Protein AF-A0A6I6MPD7-F1 (afdb_monomer_lite)

Structure (mmCIF, N/CA/C/O backbone):
data_AF-A0A6I6MPD7-F1
#
_entry.id   AF-A0A6I6MPD7-F1
#
loop_
_atom_site.group_PDB
_atom_site.id
_atom_site.type_symbol
_atom_site.label_atom_id
_atom_site.label_alt_id
_atom_site.label_comp_id
_atom_site.label_asym_id
_atom_site.label_entity_id
_atom_site.label_seq_id
_atom_site.pdbx_PDB_ins_code
_atom_site.Cartn_x
_atom_site.Cartn_y
_atom_site.Cartn_z
_atom_site.occupancy
_atom_site.B_iso_or_equiv
_atom_site.auth_seq_id
_atom_site.auth_comp_id
_atom_site.auth_asym_id
_atom_site.auth_atom_id
_atom_site.pdbx_PDB_model_num
ATOM 1 N N . MET A 1 1 ? 22.210 -14.139 -44.227 1.00 74.75 1 MET A N 1
ATOM 2 C CA . MET A 1 1 ? 21.019 -13.441 -43.687 1.00 74.75 1 MET A CA 1
ATOM 3 C C . MET A 1 1 ? 20.157 -14.470 -42.969 1.00 74.75 1 MET A C 1
ATOM 5 O O . MET A 1 1 ? 19.883 -15.491 -43.577 1.00 74.75 1 MET A O 1
ATOM 9 N N . LEU A 1 2 ? 19.759 -14.261 -41.705 1.00 83.06 2 LEU A N 1
ATOM 10 C CA . LEU A 1 2 ? 18.819 -15.184 -41.046 1.00 83.06 2 LEU A CA 1
ATOM 11 C C . LEU A 1 2 ? 17.494 -15.230 -41.823 1.00 83.06 2 LEU A C 1
ATOM 13 O O . LEU A 1 2 ? 16.974 -14.161 -42.168 1.00 83.06 2 LEU A O 1
ATOM 17 N N . ASN A 1 3 ? 16.947 -16.431 -42.029 1.00 95.25 3 ASN A N 1
ATOM 18 C CA . ASN A 1 3 ? 15.635 -16.646 -42.642 1.00 95.25 3 ASN A CA 1
ATOM 19 C C . ASN A 1 3 ? 14.535 -15.971 -41.808 1.00 95.25 3 ASN A C 1
ATOM 21 O O . ASN A 1 3 ? 14.580 -15.995 -40.577 1.00 95.25 3 ASN A O 1
ATOM 25 N N . ALA A 1 4 ? 13.537 -15.391 -42.480 1.00 93.31 4 ALA A N 1
ATOM 26 C CA . ALA A 1 4 ? 12.389 -14.736 -41.848 1.00 93.31 4 ALA A CA 1
ATOM 27 C C . ALA A 1 4 ? 11.731 -15.549 -40.705 1.00 93.31 4 ALA A C 1
ATOM 29 O O . ALA A 1 4 ? 11.578 -14.980 -39.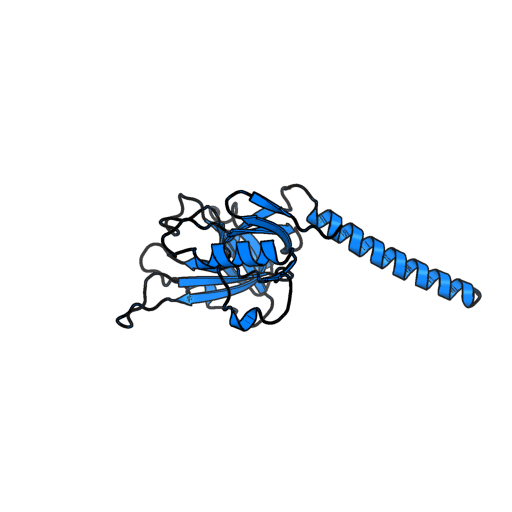623 1.00 93.31 4 ALA A O 1
ATOM 30 N N . PRO A 1 5 ? 11.425 -16.859 -40.853 1.00 95.81 5 PRO A N 1
ATOM 31 C CA . PRO A 1 5 ? 10.823 -17.642 -39.768 1.00 95.81 5 PRO A CA 1
ATOM 32 C C . PRO A 1 5 ? 11.708 -17.717 -38.519 1.00 95.81 5 PRO A C 1
ATOM 34 O O . PRO A 1 5 ? 11.208 -17.620 -37.401 1.00 95.81 5 PRO A O 1
ATOM 37 N N . LEU A 1 6 ? 13.030 -17.814 -38.690 1.00 97.00 6 LEU A N 1
ATOM 38 C CA . LEU A 1 6 ? 13.960 -17.875 -37.564 1.00 97.00 6 LEU A CA 1
ATOM 39 C C . LEU A 1 6 ? 13.975 -16.557 -36.777 1.00 97.00 6 LEU A C 1
ATOM 41 O O . LEU A 1 6 ? 14.023 -16.575 -35.552 1.00 97.00 6 LEU A O 1
ATOM 45 N N . ARG A 1 7 ? 13.878 -15.408 -37.458 1.00 95.94 7 ARG A N 1
ATOM 46 C CA . ARG A 1 7 ? 13.802 -14.098 -36.787 1.00 95.94 7 ARG A CA 1
ATOM 47 C C . ARG A 1 7 ? 12.525 -13.954 -35.965 1.00 95.94 7 ARG A C 1
ATOM 49 O O . ARG A 1 7 ? 12.591 -13.477 -34.838 1.00 95.94 7 ARG A O 1
ATOM 56 N N . ILE A 1 8 ? 11.390 -14.390 -36.514 1.00 96.81 8 ILE A N 1
ATOM 57 C CA . ILE A 1 8 ? 10.096 -14.352 -35.818 1.00 96.81 8 ILE A CA 1
ATOM 58 C C . ILE A 1 8 ? 10.161 -15.206 -34.550 1.00 96.81 8 ILE A C 1
ATOM 60 O O . ILE A 1 8 ? 9.789 -14.732 -33.480 1.00 96.81 8 ILE A O 1
ATOM 64 N N . MET A 1 9 ? 10.708 -16.422 -34.647 1.00 97.81 9 MET A N 1
ATOM 65 C CA . MET A 1 9 ? 10.879 -17.306 -33.491 1.00 97.81 9 MET A CA 1
ATOM 66 C C . MET A 1 9 ? 11.767 -16.689 -32.407 1.00 97.81 9 MET A C 1
ATOM 68 O O . MET A 1 9 ? 11.434 -16.780 -31.229 1.00 97.81 9 MET A O 1
ATOM 72 N N . ILE A 1 10 ? 12.860 -16.020 -32.788 1.00 97.62 10 ILE A N 1
ATOM 73 C CA . ILE A 1 10 ? 13.741 -15.338 -31.831 1.00 97.62 10 ILE A CA 1
ATOM 74 C C . ILE A 1 10 ? 12.993 -14.216 -31.103 1.00 97.62 10 ILE A C 1
ATOM 76 O O . ILE A 1 10 ? 13.049 -14.145 -29.878 1.00 97.62 10 ILE A O 1
ATOM 80 N N . VAL A 1 11 ? 12.269 -13.358 -31.828 1.00 97.88 11 VAL A N 1
ATOM 81 C CA . VAL A 1 11 ? 11.513 -12.253 -31.213 1.00 97.88 11 VAL A CA 1
ATOM 82 C C . VAL A 1 11 ? 10.419 -12.790 -30.291 1.00 97.88 11 VAL A C 1
ATOM 84 O O . VAL A 1 11 ? 10.309 -12.337 -29.155 1.00 97.88 11 VAL A O 1
ATOM 87 N N . ALA A 1 12 ? 9.660 -13.795 -30.733 1.00 97.94 12 ALA A N 1
ATOM 88 C CA . ALA A 1 12 ? 8.619 -14.419 -29.921 1.00 97.94 12 ALA A CA 1
ATOM 89 C C . ALA A 1 12 ? 9.187 -15.036 -28.631 1.00 97.94 12 ALA A C 1
ATOM 91 O O . ALA A 1 12 ? 8.640 -14.811 -27.551 1.00 97.94 12 ALA A O 1
ATOM 92 N N . ALA A 1 13 ? 10.311 -15.754 -28.726 1.00 98.12 13 ALA A N 1
ATOM 93 C CA . ALA A 1 13 ? 10.987 -16.328 -27.567 1.00 98.12 13 ALA A CA 1
ATOM 94 C C . ALA A 1 13 ? 11.474 -15.244 -26.594 1.00 98.12 13 ALA A C 1
ATOM 96 O O . ALA A 1 13 ? 11.275 -15.373 -25.388 1.00 98.12 13 ALA A O 1
ATOM 97 N N . LEU A 1 14 ? 12.053 -14.148 -27.097 1.00 98.25 14 LEU A N 1
ATOM 98 C CA . LEU A 1 14 ? 12.485 -13.024 -26.263 1.00 98.25 14 LEU A CA 1
ATOM 99 C C . LEU A 1 14 ? 11.307 -12.340 -25.559 1.00 98.25 14 LEU A C 1
ATOM 101 O O . LEU A 1 14 ? 11.402 -12.051 -24.367 1.00 98.25 14 LEU A O 1
ATOM 105 N N . CYS A 1 15 ? 10.187 -12.122 -26.253 1.00 98.06 15 CYS A N 1
ATOM 106 C CA . CYS A 1 15 ? 8.974 -11.576 -25.644 1.00 98.06 15 CYS A CA 1
ATOM 107 C C . CYS A 1 15 ? 8.429 -12.500 -24.547 1.00 98.06 15 CYS A C 1
ATOM 109 O O . CYS A 1 15 ? 8.122 -12.032 -23.453 1.00 98.06 15 CYS A O 1
ATOM 111 N N . MET A 1 16 ? 8.358 -13.808 -24.810 1.00 98.38 16 MET A N 1
ATOM 112 C CA . MET A 1 16 ? 7.891 -14.798 -23.837 1.00 98.38 16 MET A CA 1
ATOM 113 C C . MET A 1 16 ? 8.795 -14.842 -22.599 1.00 98.38 16 MET A C 1
ATOM 115 O O . MET A 1 16 ? 8.301 -14.743 -21.478 1.00 98.38 16 MET A O 1
ATOM 119 N N . LEU A 1 17 ? 10.116 -14.922 -22.788 1.00 98.19 17 LEU A N 1
ATOM 120 C CA . LEU A 1 17 ? 11.084 -14.904 -21.689 1.00 98.19 17 LEU A CA 1
ATOM 121 C C . LEU A 1 17 ? 11.022 -13.596 -20.895 1.00 98.19 17 LEU A C 1
ATOM 123 O O . LEU A 1 17 ? 11.092 -13.627 -19.669 1.00 98.19 17 LEU A O 1
ATOM 127 N N . GLY A 1 18 ? 10.841 -12.458 -21.570 1.00 97.81 18 GLY A N 1
ATOM 128 C CA . GLY A 1 18 ? 10.659 -11.161 -20.923 1.00 97.81 18 GLY A CA 1
ATOM 129 C C . GLY A 1 18 ? 9.428 -11.129 -20.016 1.00 97.81 18 GLY A C 1
ATOM 130 O O . GLY A 1 18 ? 9.520 -10.692 -18.871 1.00 97.81 18 GLY A O 1
ATOM 131 N N . LEU A 1 19 ? 8.292 -11.650 -20.487 1.00 97.56 19 LEU A N 1
ATOM 132 C CA . LEU A 1 19 ? 7.065 -11.735 -19.690 1.00 97.56 19 LEU A CA 1
ATOM 133 C C . LEU A 1 19 ? 7.218 -12.685 -18.497 1.00 97.56 19 LEU A C 1
ATOM 135 O O . LEU A 1 19 ? 6.862 -12.312 -17.380 1.00 97.56 19 LEU A O 1
ATOM 139 N N . ILE A 1 20 ? 7.804 -13.870 -18.701 1.00 96.44 20 ILE A N 1
ATOM 140 C CA . ILE A 1 20 ? 8.085 -14.824 -17.616 1.00 96.44 20 ILE A CA 1
ATOM 141 C C . ILE A 1 20 ? 8.982 -14.171 -16.562 1.00 96.44 20 ILE A C 1
ATOM 143 O O . ILE A 1 20 ? 8.679 -14.236 -15.373 1.00 96.44 20 ILE A O 1
ATOM 147 N N . ALA A 1 21 ? 10.050 -13.489 -16.982 1.00 95.62 21 ALA A N 1
ATOM 148 C CA . ALA A 1 21 ? 10.956 -12.804 -16.069 1.00 95.62 21 ALA A CA 1
ATOM 149 C C . ALA A 1 21 ? 10.240 -11.719 -15.249 1.00 95.62 21 ALA A C 1
ATOM 151 O O . ALA A 1 21 ? 10.505 -11.592 -14.055 1.00 95.62 21 ALA A O 1
ATOM 152 N N . ILE A 1 22 ? 9.315 -10.965 -15.854 1.00 93.56 22 ILE A N 1
ATOM 153 C CA . ILE A 1 22 ? 8.506 -9.963 -15.145 1.00 93.56 22 ILE A CA 1
ATOM 154 C C . ILE A 1 22 ? 7.602 -10.629 -14.102 1.00 93.56 22 ILE A C 1
ATOM 156 O O . ILE A 1 22 ? 7.587 -10.188 -12.954 1.00 93.56 22 ILE A O 1
ATOM 160 N N . VAL A 1 23 ? 6.889 -11.698 -14.472 1.00 91.75 23 VAL A N 1
ATOM 161 C CA . VAL A 1 23 ? 5.968 -12.406 -13.566 1.00 91.75 23 VAL A CA 1
ATOM 162 C C . VAL A 1 23 ? 6.721 -13.051 -12.406 1.00 91.75 23 VAL A C 1
ATOM 164 O O . VAL A 1 23 ? 6.345 -12.858 -11.253 1.00 91.75 23 VAL A O 1
ATOM 167 N N . VAL A 1 24 ? 7.815 -13.762 -12.689 1.00 91.81 24 VAL A N 1
ATOM 168 C CA . VAL A 1 24 ? 8.644 -14.406 -11.660 1.00 91.81 24 VAL A CA 1
ATOM 169 C C . VAL A 1 24 ? 9.254 -13.362 -10.732 1.00 91.81 24 VAL A C 1
ATOM 171 O O . VAL A 1 24 ? 9.227 -13.537 -9.516 1.00 91.81 24 VAL A O 1
ATOM 174 N N . ARG A 1 25 ? 9.765 -12.252 -11.279 1.00 88.44 25 ARG A N 1
ATOM 175 C CA . ARG A 1 25 ? 10.314 -11.161 -10.470 1.00 88.44 25 ARG A CA 1
ATOM 176 C C . ARG A 1 25 ? 9.253 -10.559 -9.554 1.00 88.44 25 ARG A C 1
ATOM 178 O O . ARG A 1 25 ? 9.526 -10.374 -8.377 1.00 88.44 25 ARG A O 1
ATOM 185 N N . GLU A 1 26 ? 8.063 -10.264 -10.068 1.00 84.50 26 GLU A N 1
ATOM 186 C CA . GLU A 1 26 ? 6.987 -9.675 -9.265 1.00 84.50 26 GLU A CA 1
ATOM 187 C C . GLU A 1 26 ? 6.463 -10.654 -8.205 1.00 84.50 26 GLU A C 1
ATOM 189 O O . GLU A 1 26 ? 6.271 -10.258 -7.057 1.00 84.50 26 GLU A O 1
ATOM 194 N N . GLY A 1 27 ? 6.308 -11.937 -8.547 1.00 84.12 27 GLY A N 1
ATOM 195 C CA . GLY A 1 27 ? 5.962 -12.984 -7.584 1.00 84.12 27 GLY A CA 1
ATOM 196 C C . GLY A 1 27 ? 7.001 -13.107 -6.470 1.00 84.12 27 GLY A C 1
ATOM 197 O O . GLY A 1 27 ? 6.642 -13.151 -5.296 1.00 84.12 27 GLY A O 1
ATOM 198 N N . TYR A 1 28 ? 8.287 -13.062 -6.821 1.00 84.25 28 TYR A N 1
ATOM 199 C CA . TYR A 1 28 ? 9.383 -13.136 -5.859 1.00 84.25 28 TYR A CA 1
ATOM 200 C C . TYR A 1 28 ? 9.462 -11.910 -4.938 1.00 84.25 28 TYR A C 1
ATOM 202 O O . TYR A 1 28 ? 9.674 -12.062 -3.738 1.00 84.25 28 TYR A O 1
ATOM 210 N N . GLU A 1 29 ? 9.256 -10.693 -5.458 1.00 81.88 29 GLU A N 1
ATOM 211 C CA . GLU A 1 29 ? 9.209 -9.487 -4.615 1.00 81.88 29 GLU A CA 1
ATOM 212 C C . GLU A 1 29 ? 8.019 -9.517 -3.640 1.00 81.88 29 GLU A C 1
ATOM 214 O O . GLU A 1 29 ? 8.136 -9.019 -2.523 1.00 81.88 29 GLU A O 1
ATOM 219 N N . ARG A 1 30 ? 6.895 -10.147 -4.013 1.00 78.50 30 ARG A N 1
ATOM 220 C CA . ARG A 1 30 ? 5.747 -10.352 -3.113 1.00 78.50 30 ARG A CA 1
ATOM 221 C C . ARG A 1 30 ? 5.987 -11.439 -2.076 1.00 78.50 30 ARG A C 1
ATOM 223 O O . ARG A 1 30 ? 5.592 -11.266 -0.934 1.00 78.50 30 ARG A O 1
ATOM 230 N N . SER A 1 31 ? 6.607 -12.557 -2.438 1.00 78.81 31 SER A N 1
ATOM 231 C CA . SER A 1 31 ? 6.808 -13.679 -1.512 1.00 78.81 31 SER A CA 1
ATOM 232 C C . SER A 1 31 ? 8.014 -13.495 -0.590 1.00 78.81 31 SER A C 1
ATOM 234 O O . SER A 1 31 ? 8.252 -14.325 0.286 1.00 78.81 31 SER A O 1
ATOM 236 N N . ARG A 1 32 ? 8.823 -12.449 -0.800 1.00 73.62 32 ARG A N 1
ATOM 237 C CA . ARG A 1 32 ? 10.036 -12.228 -0.017 1.00 73.62 32 ARG A CA 1
ATOM 238 C C . ARG A 1 32 ? 9.713 -12.059 1.477 1.00 73.62 32 ARG A C 1
ATOM 240 O O . ARG A 1 32 ? 8.819 -11.274 1.823 1.00 73.62 32 ARG A O 1
ATOM 247 N N . PRO A 1 33 ? 10.460 -12.751 2.359 1.00 70.69 33 PRO A N 1
ATOM 248 C CA . PRO A 1 33 ? 10.441 -12.477 3.789 1.00 70.69 33 PRO A CA 1
ATOM 249 C C . PRO A 1 33 ? 10.857 -11.033 4.072 1.00 70.69 33 PRO A C 1
ATOM 251 O O . PRO A 1 33 ? 11.514 -10.387 3.250 1.00 70.69 33 PRO A O 1
ATOM 254 N N . GLN A 1 34 ? 10.502 -10.531 5.251 1.00 66.50 34 GLN A N 1
ATOM 255 C CA . GLN A 1 34 ? 10.937 -9.214 5.700 1.00 66.50 34 GLN A CA 1
ATOM 256 C C . GLN A 1 34 ? 12.476 -9.155 5.707 1.00 66.50 34 GLN A C 1
ATOM 258 O O . GLN A 1 34 ? 13.141 -9.987 6.322 1.00 66.50 34 GLN A O 1
ATOM 263 N N . THR A 1 35 ? 13.050 -8.189 4.990 1.00 65.38 35 THR A N 1
ATOM 264 C CA . THR A 1 35 ? 14.498 -7.939 4.962 1.00 65.38 35 THR A CA 1
ATOM 265 C C . THR A 1 35 ? 14.766 -6.491 5.344 1.00 65.38 35 THR A C 1
ATOM 267 O O . THR A 1 35 ? 13.850 -5.673 5.407 1.00 65.38 35 THR A O 1
ATOM 270 N N . GLU A 1 36 ? 16.030 -6.116 5.534 1.00 58.34 36 GLU A N 1
ATOM 271 C CA . GLU A 1 36 ? 16.394 -4.710 5.770 1.00 58.34 36 GLU A CA 1
ATOM 272 C C . GLU A 1 36 ? 15.877 -3.767 4.669 1.00 58.34 36 GLU A C 1
ATOM 274 O O . GLU A 1 36 ? 15.607 -2.593 4.926 1.00 58.34 36 GLU A O 1
ATOM 279 N N . THR A 1 37 ? 15.697 -4.292 3.451 1.00 61.88 37 THR A N 1
ATOM 280 C CA . THR A 1 37 ? 15.303 -3.526 2.261 1.00 61.88 37 THR A CA 1
ATOM 281 C C . THR A 1 37 ? 13.834 -3.664 1.859 1.00 61.88 37 THR A C 1
ATOM 283 O O . THR A 1 37 ? 13.385 -2.906 0.999 1.00 61.88 37 THR A O 1
ATOM 286 N N . SER A 1 38 ? 13.095 -4.603 2.457 1.00 71.69 38 SER A N 1
ATOM 287 C CA . SER A 1 38 ? 11.670 -4.824 2.199 1.00 71.69 38 SER A CA 1
ATOM 288 C C . SER A 1 38 ? 10.924 -5.023 3.511 1.00 71.69 38 SER A C 1
ATOM 290 O O . SER A 1 38 ? 11.235 -5.945 4.267 1.00 71.69 38 SER A O 1
ATOM 292 N N . ARG A 1 39 ? 9.931 -4.173 3.786 1.00 83.12 39 ARG A N 1
ATOM 293 C CA . ARG A 1 39 ? 9.171 -4.240 5.041 1.00 83.12 39 ARG A CA 1
ATOM 294 C C . ARG A 1 39 ? 7.705 -4.522 4.776 1.00 83.12 39 ARG A C 1
ATOM 296 O O . ARG A 1 39 ? 7.067 -3.797 4.016 1.00 83.12 39 ARG A O 1
ATOM 303 N N . ASP A 1 40 ? 7.207 -5.561 5.431 1.00 87.19 40 ASP A N 1
ATOM 304 C CA . ASP A 1 40 ? 5.777 -5.791 5.574 1.00 87.19 40 ASP A CA 1
ATOM 305 C C . ASP A 1 40 ? 5.252 -4.848 6.649 1.00 87.19 40 ASP A C 1
ATOM 307 O O . ASP A 1 40 ? 5.844 -4.733 7.727 1.00 87.19 40 ASP A O 1
ATOM 311 N N . ILE A 1 41 ? 4.187 -4.136 6.309 1.00 89.81 41 ILE A N 1
ATOM 312 C CA . ILE A 1 41 ? 3.515 -3.186 7.177 1.00 89.81 41 ILE A CA 1
ATOM 313 C C . ILE A 1 41 ? 2.023 -3.464 7.184 1.00 89.81 41 ILE A C 1
ATOM 315 O O . ILE A 1 41 ? 1.449 -3.856 6.168 1.00 89.81 41 ILE A O 1
ATOM 319 N N . GLU A 1 42 ? 1.398 -3.218 8.326 1.00 89.94 42 GLU A N 1
ATOM 320 C CA . GLU A 1 42 ? -0.052 -3.205 8.444 1.00 89.94 42 GLU A CA 1
ATOM 321 C C . GLU A 1 42 ? -0.547 -1.763 8.375 1.00 89.94 42 GLU A C 1
ATOM 323 O O . GLU A 1 42 ? 0.008 -0.851 9.003 1.00 89.94 42 GLU A O 1
ATOM 328 N N . MET A 1 43 ? -1.573 -1.561 7.555 1.00 90.31 43 MET A N 1
ATOM 329 C CA . MET A 1 43 ? -2.242 -0.281 7.395 1.00 90.31 43 MET A CA 1
ATOM 330 C C . MET A 1 43 ? -3.733 -0.452 7.628 1.00 90.31 43 MET A C 1
ATOM 332 O O . MET A 1 43 ? -4.366 -1.332 7.041 1.00 90.31 43 MET A O 1
ATOM 336 N N . LEU A 1 44 ? -4.284 0.406 8.481 1.00 88.88 44 LEU A N 1
ATOM 337 C CA . LEU A 1 44 ? -5.699 0.418 8.811 1.00 88.88 44 LEU A CA 1
ATOM 338 C C . LEU A 1 44 ? -6.571 0.584 7.559 1.00 88.88 44 LEU A C 1
ATOM 340 O O . LEU A 1 44 ? -6.367 1.506 6.765 1.00 88.88 44 LEU A O 1
ATOM 344 N N . MET A 1 45 ? -7.564 -0.293 7.416 1.00 89.88 45 MET A N 1
ATOM 345 C CA . MET A 1 45 ? -8.615 -0.151 6.416 1.00 89.88 45 MET A CA 1
ATOM 346 C C . MET A 1 45 ? -9.860 0.489 7.023 1.00 89.88 45 MET A C 1
ATOM 348 O O . MET A 1 45 ? -10.173 0.288 8.195 1.00 89.88 45 MET A O 1
ATOM 352 N N . GLN A 1 46 ? -10.572 1.263 6.211 1.00 86.50 46 GLN A N 1
ATOM 353 C CA . GLN A 1 46 ? -11.886 1.803 6.547 1.00 86.50 46 GLN A CA 1
ATOM 354 C C . GLN A 1 46 ? -12.918 1.367 5.515 1.00 86.50 46 GLN A C 1
ATOM 356 O O . GLN A 1 46 ? -12.589 1.107 4.353 1.00 86.50 46 GLN A O 1
ATOM 361 N N . ALA A 1 47 ? -14.180 1.323 5.942 1.00 83.31 47 ALA A N 1
ATOM 362 C CA . ALA A 1 47 ? -15.289 1.052 5.044 1.00 83.31 47 ALA A CA 1
ATOM 363 C C . ALA A 1 47 ? -15.331 2.077 3.897 1.00 83.31 47 ALA A C 1
ATOM 365 O O . ALA A 1 47 ? -14.979 3.249 4.049 1.00 83.31 47 ALA A O 1
ATOM 366 N N . VAL A 1 48 ? -15.773 1.616 2.731 1.00 81.69 48 VAL A N 1
ATOM 367 C CA . VAL A 1 48 ? -16.014 2.458 1.554 1.00 81.69 48 VAL A CA 1
ATOM 368 C C . VAL A 1 48 ? -17.518 2.595 1.363 1.00 81.69 48 VAL A C 1
ATOM 370 O O . VAL A 1 48 ? -18.265 1.672 1.691 1.00 81.69 48 VAL A O 1
ATOM 373 N N . ASP A 1 49 ? -17.965 3.740 0.837 1.00 74.38 49 ASP A N 1
ATOM 374 C CA . ASP A 1 49 ? -19.377 3.957 0.510 1.00 74.38 49 ASP A CA 1
ATOM 375 C C . ASP A 1 49 ? -19.900 2.795 -0.365 1.00 74.38 49 ASP A C 1
ATOM 377 O O . ASP A 1 49 ? -19.342 2.538 -1.440 1.00 74.38 49 ASP A O 1
ATOM 381 N N . PRO A 1 50 ? -20.971 2.090 0.055 1.00 60.09 50 PRO A N 1
ATOM 382 C CA . PRO A 1 50 ? -21.537 0.968 -0.687 1.00 60.09 50 PRO A CA 1
ATOM 383 C C . PRO A 1 50 ? -21.968 1.307 -2.115 1.00 60.09 50 PRO A C 1
ATOM 385 O O . PRO A 1 50 ? -22.017 0.416 -2.962 1.00 60.09 50 PRO A O 1
ATOM 388 N N . ARG A 1 51 ? -22.233 2.578 -2.438 1.00 66.38 51 ARG A N 1
ATOM 389 C CA . ARG A 1 51 ? -22.535 3.005 -3.815 1.00 66.38 51 ARG A CA 1
ATOM 390 C C . ARG A 1 51 ? -21.354 2.790 -4.767 1.00 66.38 51 ARG A C 1
ATOM 392 O O . ARG A 1 51 ? -21.565 2.650 -5.969 1.00 66.38 51 ARG A O 1
ATOM 399 N N . ALA A 1 52 ? -20.132 2.705 -4.238 1.00 62.66 52 ALA A N 1
ATOM 400 C CA . ALA A 1 52 ? -18.926 2.375 -4.993 1.00 62.66 52 ALA A CA 1
ATOM 401 C C . ALA A 1 52 ? -18.702 0.856 -5.176 1.00 62.66 52 ALA A C 1
ATOM 403 O O . ALA A 1 52 ? -17.797 0.465 -5.913 1.00 62.66 52 ALA A O 1
ATOM 404 N N . LEU A 1 53 ? -19.511 -0.006 -4.540 1.00 59.53 53 LEU A N 1
ATOM 405 C CA . LEU A 1 53 ? -19.392 -1.477 -4.584 1.00 59.53 53 LEU A CA 1
ATOM 406 C C . LEU A 1 53 ? -20.185 -2.132 -5.727 1.00 59.53 53 LEU A C 1
ATOM 408 O O . LEU A 1 53 ? -20.292 -3.357 -5.799 1.00 59.53 53 LEU A O 1
ATOM 412 N N . LEU A 1 54 ? -20.768 -1.343 -6.629 1.00 51.50 54 LEU A N 1
ATOM 413 C CA . LEU A 1 54 ? -21.592 -1.877 -7.706 1.00 51.50 54 LEU A CA 1
ATOM 414 C C . LEU A 1 54 ? -20.709 -2.585 -8.749 1.00 51.50 54 LEU A C 1
ATOM 416 O O . LEU A 1 54 ? -20.132 -1.942 -9.621 1.00 51.50 54 LEU A O 1
ATOM 420 N N . SER A 1 55 ? -20.682 -3.922 -8.653 1.00 57.50 55 SER A N 1
ATOM 421 C CA . SER A 1 55 ? -20.123 -4.946 -9.560 1.00 57.50 55 SER A CA 1
ATOM 422 C C . SER A 1 55 ? -18.728 -5.517 -9.220 1.00 57.50 55 SER A C 1
ATOM 424 O O . SER A 1 55 ? -17.705 -5.091 -9.745 1.00 57.50 55 SER A O 1
ATOM 426 N N . GLY A 1 56 ? -18.689 -6.584 -8.405 1.00 60.75 56 GLY A N 1
ATOM 427 C CA . GLY A 1 56 ? -17.563 -7.534 -8.371 1.00 60.75 56 GLY A CA 1
ATOM 428 C C . GLY A 1 56 ? -17.330 -8.267 -7.043 1.00 60.75 56 GLY A C 1
ATOM 429 O O . GLY A 1 56 ? -17.832 -7.875 -5.998 1.00 60.75 56 GLY A O 1
ATOM 430 N N . HIS A 1 57 ? -16.530 -9.338 -7.095 1.00 75.75 57 HIS A N 1
ATOM 431 C CA . HIS A 1 57 ? -16.076 -10.127 -5.938 1.00 75.75 57 HIS A CA 1
ATOM 432 C C . HIS A 1 57 ? -14.740 -9.588 -5.396 1.00 75.75 57 HIS A C 1
ATOM 434 O O . HIS A 1 57 ? -13.691 -10.223 -5.526 1.00 75.75 57 HIS A O 1
ATOM 440 N N . TYR A 1 58 ? -14.745 -8.364 -4.871 1.00 79.19 58 TYR A N 1
ATOM 441 C CA . TYR A 1 58 ? -13.544 -7.751 -4.306 1.00 79.19 58 TYR A CA 1
ATOM 442 C C . TYR A 1 58 ? -13.867 -6.817 -3.142 1.00 79.19 58 TYR A C 1
ATOM 444 O O . TYR A 1 58 ? -14.955 -6.256 -3.052 1.00 79.19 58 TYR A O 1
ATOM 452 N N . VAL A 1 59 ? -12.875 -6.615 -2.281 1.00 83.81 59 VAL A N 1
ATOM 453 C CA . VAL A 1 59 ? -12.853 -5.580 -1.248 1.00 83.81 59 VAL A CA 1
ATOM 454 C C . VAL A 1 59 ? -12.048 -4.396 -1.783 1.00 83.81 59 VAL A C 1
ATOM 456 O O . VAL A 1 59 ? -10.951 -4.577 -2.322 1.00 83.81 59 VAL A O 1
ATOM 459 N N . ILE A 1 60 ? -12.591 -3.182 -1.672 1.00 86.81 60 ILE A N 1
ATOM 460 C CA . ILE A 1 60 ? -11.849 -1.955 -1.993 1.00 86.81 60 ILE A CA 1
ATOM 461 C C . ILE A 1 60 ? -10.894 -1.662 -0.841 1.00 86.81 60 ILE A C 1
ATOM 463 O O . ILE A 1 60 ? -11.303 -1.619 0.317 1.00 86.81 60 ILE A O 1
ATOM 467 N N . ILE A 1 61 ? -9.622 -1.436 -1.164 1.00 89.38 61 ILE A N 1
ATOM 468 C CA . ILE A 1 61 ? -8.628 -1.048 -0.170 1.00 89.38 61 ILE A CA 1
ATOM 469 C C . ILE A 1 61 ? -8.683 0.464 0.014 1.00 89.38 61 ILE A C 1
ATOM 471 O O . ILE A 1 61 ? -8.206 1.217 -0.833 1.00 89.38 61 ILE A O 1
ATOM 475 N N . ASN A 1 62 ? -9.272 0.902 1.124 1.00 90.56 62 ASN A N 1
ATOM 476 C CA . ASN A 1 62 ? -9.270 2.297 1.543 1.00 90.56 62 ASN A CA 1
ATOM 477 C C . ASN A 1 62 ? -8.435 2.438 2.813 1.00 90.56 62 ASN A C 1
ATOM 479 O O . ASN A 1 62 ? -8.888 2.081 3.900 1.00 90.56 62 ASN A O 1
ATOM 483 N N . LEU A 1 63 ? -7.201 2.915 2.652 1.00 91.94 63 LEU A N 1
ATOM 484 C CA . LEU A 1 63 ? -6.267 3.089 3.759 1.00 91.94 63 LEU A CA 1
ATOM 485 C C . LEU A 1 63 ? -6.514 4.455 4.384 1.00 91.94 63 LEU A C 1
ATOM 487 O O . LEU A 1 63 ? -6.216 5.485 3.776 1.00 91.94 63 LEU A O 1
ATOM 491 N N . GLN A 1 64 ? -7.079 4.465 5.582 1.00 88.94 64 GLN A N 1
ATOM 492 C CA . GLN A 1 64 ? -7.405 5.691 6.295 1.00 88.94 64 GLN A CA 1
ATOM 493 C C . GLN A 1 64 ? -7.004 5.563 7.755 1.00 88.94 64 GLN A C 1
ATOM 495 O O . GLN A 1 64 ? -7.319 4.574 8.414 1.00 88.94 64 GLN A O 1
ATOM 500 N N . THR A 1 65 ? -6.353 6.603 8.262 1.00 85.81 65 THR A N 1
ATOM 501 C CA . THR A 1 65 ? -5.913 6.675 9.654 1.00 85.81 65 THR A CA 1
ATOM 502 C C . THR A 1 65 ? -6.344 7.998 10.263 1.00 85.81 65 THR A C 1
ATOM 504 O O . THR A 1 65 ? -6.326 9.037 9.600 1.00 85.81 65 THR A O 1
ATOM 507 N N . ARG A 1 66 ? -6.716 7.978 11.546 1.00 82.12 66 ARG A N 1
ATOM 508 C CA . ARG A 1 66 ? -6.995 9.204 12.293 1.00 82.12 66 ARG A CA 1
ATOM 509 C C . ARG A 1 66 ? -5.701 9.901 12.730 1.00 82.12 66 ARG A C 1
ATOM 511 O O . ARG A 1 66 ? -4.843 9.327 13.389 1.00 82.12 66 ARG A O 1
ATOM 518 N N . ILE A 1 67 ? -5.637 11.155 12.313 1.00 79.44 67 ILE A N 1
ATOM 519 C CA . ILE A 1 67 ? -4.787 12.292 12.658 1.00 79.44 67 ILE A CA 1
ATOM 520 C C . ILE A 1 67 ? -5.033 12.903 14.040 1.00 79.44 67 ILE A C 1
ATOM 522 O O . ILE A 1 67 ? -6.031 13.604 14.130 1.00 79.44 67 ILE A O 1
ATOM 526 N N . ASN A 1 68 ? -4.225 12.726 15.088 1.00 77.31 68 ASN A N 1
ATOM 527 C CA . ASN A 1 68 ? -4.318 13.588 16.283 1.00 77.31 68 ASN A CA 1
ATOM 528 C C . ASN A 1 68 ? -2.935 14.146 16.669 1.00 77.31 68 ASN A C 1
ATOM 530 O O . ASN A 1 68 ? -2.218 13.499 17.430 1.00 77.31 68 ASN A O 1
ATOM 534 N N . PRO A 1 69 ? -2.489 15.281 16.107 1.00 70.44 69 PRO A N 1
ATOM 535 C CA . PRO A 1 69 ? -1.173 15.834 16.410 1.00 70.44 69 PRO A CA 1
ATOM 536 C C . PRO A 1 69 ? -1.070 16.260 17.889 1.00 70.44 69 PRO A C 1
ATOM 538 O O . PRO A 1 69 ? -2.055 16.693 18.485 1.00 70.44 69 PRO A O 1
ATOM 541 N N . PRO A 1 70 ? 0.124 16.198 18.501 1.00 67.38 70 PRO A N 1
ATOM 542 C CA . PRO A 1 70 ? 0.332 16.728 19.836 1.00 67.38 70 PRO A CA 1
ATOM 543 C C . PRO A 1 70 ? 0.300 18.263 19.824 1.00 67.38 70 PRO A C 1
ATOM 545 O O . PRO A 1 70 ? 0.818 18.909 18.910 1.00 67.38 70 PRO A O 1
ATOM 548 N N . GLY A 1 71 ? -0.239 18.842 20.897 1.00 77.12 71 GLY A N 1
ATOM 549 C CA . GLY A 1 71 ? -0.252 20.288 21.122 1.00 77.12 71 GLY A CA 1
ATOM 550 C C . GLY A 1 71 ? -1.293 21.038 20.285 1.00 77.12 71 GLY A C 1
ATOM 551 O O . GLY A 1 71 ? -2.416 20.570 20.103 1.00 77.12 71 GLY A O 1
ATOM 552 N N . ASP A 1 72 ? -0.917 22.234 19.827 1.00 78.56 72 ASP A N 1
ATOM 553 C CA . ASP A 1 72 ? -1.781 23.163 19.079 1.00 78.56 72 ASP A CA 1
ATOM 554 C C . ASP A 1 72 ? -1.484 23.182 17.566 1.00 78.56 72 ASP A C 1
ATOM 556 O O . ASP A 1 72 ? -1.961 24.056 16.843 1.00 78.56 72 ASP A O 1
ATOM 560 N N . ALA A 1 73 ? -0.669 22.245 17.067 1.00 77.06 73 ALA A N 1
ATOM 561 C CA . ALA A 1 73 ? -0.350 22.174 15.644 1.00 77.06 73 ALA A CA 1
ATOM 562 C C . ALA A 1 73 ? -1.587 21.744 14.825 1.00 77.06 73 ALA A C 1
ATOM 564 O O . ALA A 1 73 ? -2.253 20.779 15.209 1.00 77.06 73 ALA A O 1
ATOM 565 N N . PRO A 1 74 ? -1.877 22.385 13.675 1.00 81.19 74 PRO A N 1
ATOM 566 C CA . PRO A 1 74 ? -2.959 21.944 12.799 1.00 81.19 74 PRO A CA 1
ATOM 567 C C . PRO A 1 74 ? -2.698 20.520 12.276 1.00 81.19 74 PRO A C 1
ATOM 569 O O . PRO A 1 74 ? -1.585 20.237 11.812 1.00 81.19 74 PRO A O 1
ATOM 572 N N . PRO A 1 75 ? -3.692 19.616 12.308 1.00 79.00 75 PRO A N 1
ATOM 573 C CA . PRO A 1 75 ? -3.498 18.196 12.008 1.00 79.00 75 PRO A CA 1
ATOM 574 C C . PRO A 1 75 ? -3.078 17.918 10.565 1.00 79.00 75 PRO A C 1
ATOM 576 O O . PRO A 1 75 ? -2.340 16.961 10.327 1.00 79.00 75 PRO A O 1
ATOM 579 N N . CYS A 1 76 ? -3.465 18.770 9.613 1.00 84.69 76 CYS A N 1
ATOM 580 C CA . CYS A 1 76 ? -3.113 18.596 8.206 1.00 84.69 76 CYS A CA 1
ATOM 581 C C . CYS A 1 76 ? -1.931 19.453 7.728 1.00 84.69 76 CYS A C 1
ATOM 583 O O . CYS A 1 76 ? -1.589 19.396 6.546 1.00 84.69 76 CYS A O 1
ATOM 585 N N . ALA A 1 77 ? -1.252 20.198 8.611 1.00 78.25 77 ALA A N 1
ATOM 586 C CA . ALA A 1 77 ? -0.171 21.110 8.217 1.00 78.25 77 ALA A CA 1
ATOM 587 C C . ALA A 1 77 ? 0.933 20.421 7.387 1.00 78.25 77 ALA A C 1
ATOM 589 O O . ALA A 1 77 ? 1.422 20.992 6.414 1.00 78.25 77 ALA A O 1
ATOM 590 N N . ALA A 1 78 ? 1.269 19.168 7.712 1.00 68.50 78 ALA A N 1
ATOM 591 C CA . ALA A 1 78 ? 2.306 18.385 7.033 1.00 68.50 78 ALA A CA 1
ATOM 592 C C . ALA A 1 78 ? 1.914 17.847 5.635 1.00 68.50 78 ALA A C 1
ATOM 594 O O . ALA A 1 78 ? 2.762 17.301 4.931 1.00 68.50 78 ALA A O 1
ATOM 595 N N . PHE A 1 79 ? 0.648 17.991 5.225 1.00 72.19 79 PHE A N 1
ATOM 596 C CA . PHE A 1 79 ? 0.091 17.419 3.988 1.00 72.19 79 PHE A CA 1
ATOM 597 C C . PHE A 1 79 ? -0.223 18.459 2.908 1.00 72.19 79 PHE A C 1
ATOM 599 O O . PHE A 1 79 ? -0.639 18.105 1.809 1.00 72.19 79 PHE A O 1
ATOM 606 N N . THR A 1 80 ? -0.012 19.740 3.201 1.00 59.75 80 THR A N 1
ATOM 607 C CA . THR A 1 80 ? -0.471 20.884 2.395 1.00 59.75 80 THR A CA 1
ATOM 608 C C . THR A 1 80 ? 0.164 21.014 1.003 1.00 59.75 80 THR A C 1
ATOM 610 O O . THR A 1 80 ? -0.240 21.890 0.244 1.00 59.75 80 THR A O 1
ATOM 613 N N . ALA A 1 81 ? 1.130 20.168 0.626 1.00 54.09 81 ALA A N 1
ATOM 614 C CA . ALA A 1 81 ? 1.968 20.430 -0.542 1.00 54.09 81 ALA A CA 1
ATOM 615 C C . ALA A 1 81 ? 1.590 19.712 -1.851 1.00 54.09 81 ALA A C 1
ATOM 617 O O . ALA A 1 81 ? 1.960 20.238 -2.895 1.00 54.09 81 ALA A O 1
ATOM 618 N N . LEU A 1 82 ? 0.939 18.539 -1.875 1.00 58.75 82 LEU A N 1
ATOM 619 C CA . LEU A 1 82 ? 0.874 17.730 -3.113 1.00 58.75 82 LEU A CA 1
ATOM 620 C C . LEU A 1 82 ? -0.371 16.839 -3.190 1.00 58.75 82 LEU A C 1
ATOM 622 O O . LEU A 1 82 ? -0.340 15.688 -2.764 1.00 58.75 82 LEU A O 1
ATOM 626 N N . ALA A 1 83 ? -1.461 17.370 -3.746 1.00 52.12 83 ALA A N 1
ATOM 627 C CA . ALA A 1 83 ? -2.735 16.654 -3.834 1.00 52.12 83 ALA A CA 1
ATOM 628 C C . ALA A 1 83 ? -2.919 15.857 -5.146 1.00 52.12 83 ALA A C 1
ATOM 630 O O . ALA A 1 83 ? -3.548 14.806 -5.133 1.00 52.12 83 ALA A O 1
ATOM 631 N N . ASP A 1 84 ? -2.334 16.264 -6.276 1.00 61.06 84 ASP A N 1
ATOM 632 C CA . ASP A 1 84 ? -2.963 15.870 -7.553 1.00 61.06 84 ASP A CA 1
ATOM 633 C C . ASP A 1 84 ? -2.187 14.855 -8.415 1.00 61.06 84 ASP A C 1
ATOM 635 O O . ASP A 1 84 ? -2.707 14.410 -9.435 1.00 61.06 84 ASP A O 1
ATOM 639 N N . ASN A 1 85 ? -0.970 14.441 -8.030 1.00 67.81 85 ASN A N 1
ATOM 640 C CA . ASN A 1 85 ? -0.128 13.539 -8.836 1.00 67.81 85 ASN A CA 1
ATOM 641 C C . ASN A 1 85 ? 0.496 12.395 -8.019 1.00 67.81 85 ASN A C 1
ATOM 643 O O . ASN A 1 85 ? 0.664 12.499 -6.804 1.00 67.81 85 ASN A O 1
ATOM 647 N N . GLU A 1 86 ? 0.887 11.308 -8.705 1.00 77.25 86 GLU A N 1
ATOM 648 C CA . GLU A 1 86 ? 1.697 10.238 -8.104 1.00 77.25 86 GLU A CA 1
ATOM 649 C C . GLU A 1 86 ? 2.973 10.847 -7.503 1.00 77.25 86 GLU A C 1
ATOM 651 O O . GLU A 1 86 ? 3.805 11.421 -8.207 1.00 77.25 86 GLU A O 1
ATOM 656 N N . SER A 1 87 ? 3.105 10.729 -6.185 1.00 89.56 87 SER A N 1
ATOM 657 C CA . SER A 1 87 ? 4.145 11.352 -5.374 1.00 89.56 87 SER A CA 1
ATOM 658 C C . SER A 1 87 ? 4.826 10.310 -4.482 1.00 89.56 87 SER A C 1
ATOM 660 O O . SER A 1 87 ? 4.581 9.100 -4.571 1.00 89.56 87 SE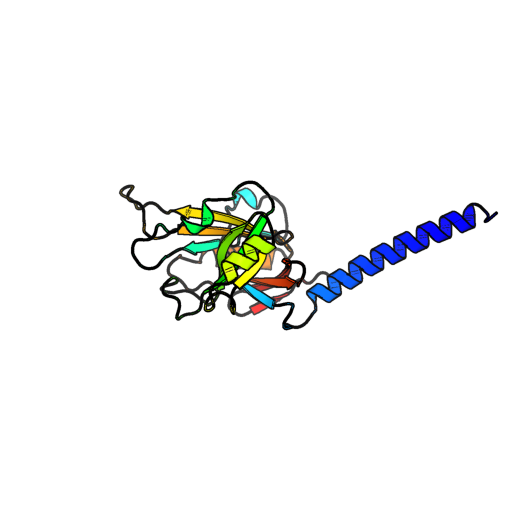R A O 1
ATOM 662 N N . TRP A 1 88 ? 5.747 10.769 -3.643 1.00 92.62 88 TRP A N 1
ATOM 663 C CA . TRP A 1 88 ? 6.401 9.958 -2.630 1.00 92.62 88 TRP A CA 1
ATOM 664 C C . TRP A 1 88 ? 5.800 10.275 -1.267 1.00 92.62 88 TRP A C 1
ATOM 666 O O . TRP A 1 88 ? 6.011 11.353 -0.720 1.00 92.62 88 TRP A O 1
ATOM 676 N N . VAL A 1 89 ? 5.062 9.319 -0.716 1.00 92.44 89 VAL A N 1
ATOM 677 C CA . VAL A 1 89 ? 4.463 9.385 0.615 1.00 92.44 89 VAL A CA 1
ATOM 678 C C . VAL A 1 89 ? 5.473 8.881 1.638 1.00 92.44 89 VAL A C 1
ATOM 680 O O . VAL A 1 89 ? 6.152 7.872 1.428 1.00 92.44 89 VAL A O 1
ATOM 683 N N . VAL A 1 90 ? 5.553 9.571 2.768 1.00 92.00 90 VAL A N 1
ATOM 684 C CA . VAL A 1 90 ? 6.331 9.139 3.924 1.00 92.00 90 VAL A CA 1
ATOM 685 C C . VAL A 1 90 ? 5.377 8.533 4.934 1.00 92.00 90 VAL A C 1
ATOM 687 O O . VAL A 1 90 ? 4.551 9.239 5.502 1.00 92.00 90 VAL A O 1
ATOM 690 N N . LEU A 1 91 ? 5.490 7.230 5.160 1.00 91.19 91 LEU A N 1
ATOM 691 C CA . LEU A 1 91 ? 4.768 6.518 6.205 1.00 91.19 91 LEU A CA 1
ATOM 692 C C . LEU A 1 91 ? 5.642 6.436 7.451 1.00 91.19 91 LEU A C 1
ATOM 694 O O . LEU A 1 91 ? 6.837 6.178 7.345 1.00 91.19 91 LEU A O 1
ATOM 698 N N . THR A 1 92 ? 5.061 6.585 8.633 1.00 87.56 92 THR A N 1
ATOM 699 C CA . THR A 1 92 ? 5.731 6.252 9.892 1.00 87.56 92 THR A CA 1
ATOM 700 C C . THR A 1 92 ? 4.888 5.271 10.682 1.00 87.56 92 THR A C 1
ATOM 702 O O . THR A 1 92 ? 3.666 5.221 10.540 1.00 87.56 92 THR A O 1
ATOM 705 N N . TYR A 1 93 ? 5.559 4.486 11.513 1.00 83.88 93 TYR A N 1
ATOM 706 C CA . TYR A 1 93 ? 4.903 3.578 12.434 1.00 83.88 93 TYR A CA 1
ATOM 707 C C . TYR A 1 93 ? 4.383 4.340 13.653 1.00 83.88 93 TYR A C 1
ATOM 709 O O . TYR A 1 93 ? 5.176 4.904 14.417 1.00 83.88 93 TYR A O 1
ATOM 717 N N . TYR A 1 94 ? 3.068 4.313 13.853 1.00 74.44 94 TYR A N 1
ATOM 718 C CA . TYR A 1 94 ? 2.411 4.836 15.041 1.00 74.44 94 TYR A CA 1
ATOM 719 C C . TYR A 1 94 ? 2.292 3.725 16.078 1.00 74.44 94 TYR A C 1
ATOM 721 O O . TYR A 1 94 ? 1.397 2.883 16.029 1.00 74.44 94 TYR A O 1
ATOM 729 N N . GLY A 1 95 ? 3.282 3.699 16.973 1.00 64.00 95 GLY A N 1
ATOM 730 C CA . GLY A 1 95 ? 3.325 2.800 18.120 1.00 64.00 95 GLY A CA 1
ATOM 731 C C . GLY A 1 95 ? 2.402 3.248 19.263 1.00 64.00 95 GLY A C 1
ATOM 732 O O . GLY A 1 95 ? 1.877 4.359 19.208 1.00 64.00 95 GLY A O 1
ATOM 733 N N . PRO A 1 96 ? 2.273 2.451 20.341 1.00 54.22 96 PRO A N 1
ATOM 734 C CA . PRO A 1 96 ? 1.392 2.783 21.463 1.00 54.22 96 PRO A CA 1
ATOM 735 C C . PRO A 1 96 ? 1.931 3.974 22.277 1.00 54.22 96 PRO A C 1
ATOM 737 O O . PRO A 1 96 ? 1.190 4.614 23.013 1.00 54.22 96 PRO A O 1
ATOM 740 N N . ASP A 1 97 ? 3.216 4.293 22.097 1.00 45.31 97 ASP A N 1
ATOM 741 C CA . ASP A 1 97 ? 3.938 5.360 22.790 1.00 45.31 97 ASP A CA 1
ATOM 742 C C . ASP A 1 97 ? 3.885 6.705 22.046 1.00 45.31 97 ASP A C 1
ATOM 744 O O . ASP A 1 97 ? 4.332 7.725 22.567 1.00 45.31 97 ASP A O 1
ATOM 748 N N . LEU A 1 98 ? 3.382 6.729 20.805 1.00 48.78 98 LEU A N 1
ATOM 749 C CA . LEU A 1 98 ? 3.196 7.975 20.068 1.00 48.78 98 LEU A CA 1
ATOM 750 C C . LEU A 1 98 ? 1.792 8.494 20.371 1.00 48.78 98 LEU A C 1
ATOM 752 O O . LEU A 1 98 ? 0.802 7.916 19.934 1.00 48.78 98 LEU A O 1
ATOM 756 N N . PHE A 1 99 ? 1.744 9.616 21.090 1.00 47.78 99 PHE A N 1
ATOM 757 C CA . PHE A 1 99 ? 0.582 10.377 21.579 1.00 47.78 99 PHE A CA 1
ATOM 758 C C . PHE A 1 99 ? -0.504 10.746 20.537 1.00 47.78 99 PHE A C 1
ATOM 760 O O . PHE A 1 99 ? -1.391 11.539 20.839 1.00 47.78 99 PHE A O 1
ATOM 767 N N . MET A 1 100 ? -0.450 10.198 19.320 1.00 49.81 100 MET A N 1
ATOM 768 C CA . MET A 1 100 ? -1.340 10.502 18.201 1.00 49.81 100 MET A CA 1
ATOM 769 C C . MET A 1 100 ? -2.463 9.474 17.963 1.00 49.81 100 MET A C 1
ATOM 771 O O . MET A 1 100 ? -3.358 9.749 17.169 1.00 49.81 100 MET A O 1
ATOM 775 N N . ALA A 1 101 ? -2.483 8.326 18.652 1.00 44.84 101 ALA A N 1
ATOM 776 C CA . ALA A 1 101 ? -3.607 7.382 18.605 1.00 44.84 101 ALA A CA 1
ATOM 777 C C . ALA A 1 101 ? -4.037 7.009 20.036 1.00 44.84 101 ALA A C 1
ATOM 779 O O . ALA A 1 101 ? -3.432 6.126 20.639 1.00 44.84 101 ALA A O 1
ATOM 780 N N . PRO A 1 102 ? -5.063 7.663 20.619 1.00 39.88 102 PRO A N 1
ATOM 781 C CA . PRO A 1 102 ? -5.413 7.457 22.027 1.00 39.88 102 PRO A CA 1
ATOM 782 C C . PRO A 1 102 ? -5.877 6.027 22.326 1.00 39.88 102 PRO A C 1
ATOM 784 O O . PRO A 1 102 ? -5.740 5.561 23.453 1.00 39.88 102 PRO A O 1
ATOM 787 N N . ARG A 1 103 ? -6.437 5.337 21.325 1.00 47.66 103 ARG A N 1
ATOM 788 C CA . ARG A 1 103 ? -6.894 3.944 21.378 1.00 47.66 103 ARG A CA 1
ATOM 789 C C . ARG A 1 103 ? -6.868 3.394 19.958 1.00 47.66 103 ARG A C 1
ATOM 791 O O . ARG A 1 103 ? -7.793 3.624 19.189 1.00 47.66 103 ARG A O 1
ATOM 798 N N . GLY A 1 104 ? -5.773 2.750 19.577 1.00 50.16 104 GLY A N 1
ATOM 799 C CA . GLY A 1 104 ? -5.644 2.184 18.244 1.00 50.16 104 GLY A CA 1
ATOM 800 C C . GLY A 1 104 ? -4.514 1.154 18.160 1.00 50.16 104 GLY A C 1
ATOM 801 O O . GLY A 1 104 ? -3.485 1.325 18.810 1.00 50.16 104 GLY A O 1
ATOM 802 N N . PRO A 1 105 ? -4.698 0.072 17.395 1.00 54.72 105 PRO A N 1
ATOM 803 C CA . PRO A 1 105 ? -3.674 -0.894 17.064 1.00 54.72 105 PRO A CA 1
ATOM 804 C C . PRO A 1 105 ? -2.571 -0.223 16.257 1.00 54.72 105 PRO A C 1
ATOM 806 O O . PRO A 1 105 ? -2.773 0.754 15.533 1.00 54.72 105 PRO A O 1
ATOM 809 N N . LEU A 1 106 ? -1.386 -0.780 16.431 1.00 67.00 106 LEU A N 1
ATOM 810 C CA . LEU A 1 106 ? -0.138 -0.304 15.877 1.00 67.00 106 LEU A CA 1
ATOM 811 C C . LEU A 1 106 ? -0.221 -0.300 14.349 1.00 67.00 106 LEU A C 1
ATOM 813 O O . LEU A 1 106 ? -0.301 -1.359 13.737 1.00 67.00 106 LEU A O 1
ATOM 817 N N . THR A 1 107 ? -0.216 0.876 13.724 1.00 80.50 107 THR A N 1
ATOM 818 C CA . THR A 1 107 ? -0.395 0.992 12.269 1.00 80.50 107 THR A CA 1
ATOM 819 C C . THR A 1 107 ? 0.579 1.991 11.677 1.00 80.50 107 THR A C 1
ATOM 821 O O . THR A 1 107 ? 0.998 2.959 12.316 1.00 80.50 107 THR A O 1
ATOM 824 N N . TYR A 1 108 ? 0.927 1.781 10.414 1.00 87.75 108 TYR A N 1
ATOM 825 C CA . TYR A 1 108 ? 1.576 2.822 9.635 1.00 87.75 108 TYR A CA 1
ATOM 826 C C . TYR A 1 108 ? 0.555 3.881 9.216 1.00 87.75 108 TYR A C 1
ATOM 828 O O . TYR A 1 108 ? -0.585 3.558 8.875 1.00 87.75 108 TYR A O 1
ATOM 836 N N . ALA A 1 109 ? 0.966 5.147 9.233 1.00 86.38 109 ALA A N 1
ATOM 837 C CA . ALA A 1 109 ? 0.191 6.252 8.679 1.00 86.38 109 ALA A CA 1
ATOM 838 C C . ALA A 1 109 ? 1.111 7.260 7.983 1.00 86.38 109 ALA A C 1
ATOM 840 O O . ALA A 1 109 ? 2.309 7.314 8.290 1.00 86.38 109 ALA A O 1
ATOM 841 N N . PRO A 1 110 ? 0.584 8.044 7.034 1.00 89.44 110 PRO A N 1
ATOM 842 C CA . PRO A 1 110 ? 1.381 9.040 6.348 1.00 89.44 110 PRO A CA 1
ATOM 843 C C . PRO A 1 110 ? 1.707 10.207 7.292 1.00 89.44 110 PRO A C 1
ATOM 845 O O . PRO A 1 110 ? 0.914 10.550 8.162 1.00 89.44 110 PRO A O 1
ATOM 848 N N . ILE A 1 1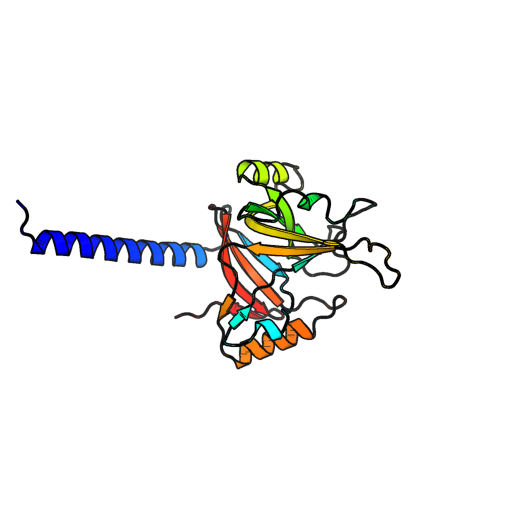11 ? 2.880 10.814 7.117 1.00 86.38 111 ILE A N 1
ATOM 849 C CA . ILE A 1 111 ? 3.332 12.023 7.835 1.00 86.38 111 ILE A CA 1
ATOM 850 C C . ILE A 1 111 ? 3.752 13.154 6.905 1.00 86.38 111 ILE A C 1
ATOM 852 O O . ILE A 1 111 ? 4.146 14.222 7.367 1.00 86.38 111 ILE A O 1
ATOM 856 N N . GLY A 1 112 ? 3.727 12.909 5.602 1.00 87.44 112 GLY A N 1
ATOM 857 C CA . GLY A 1 112 ? 4.123 13.884 4.606 1.00 87.44 112 GLY A CA 1
ATOM 858 C C . GLY A 1 112 ? 4.188 13.275 3.218 1.00 87.44 112 GLY A C 1
ATOM 859 O O . GLY A 1 112 ? 4.137 12.054 3.040 1.00 87.44 112 GLY A O 1
ATOM 860 N N . VAL A 1 113 ? 4.312 14.159 2.238 1.00 89.12 113 VAL A N 1
ATOM 861 C CA . VAL A 1 113 ? 4.395 13.844 0.813 1.00 89.12 113 VAL A CA 1
ATOM 862 C C . VAL A 1 113 ? 5.483 14.699 0.169 1.00 89.12 113 VAL A C 1
ATOM 864 O O . VAL A 1 113 ? 5.735 15.819 0.611 1.00 89.12 113 VAL A O 1
ATOM 867 N N . ALA A 1 114 ? 6.135 14.181 -0.868 1.00 90.19 114 ALA A N 1
ATOM 868 C CA . ALA A 1 114 ? 7.128 14.916 -1.644 1.00 90.19 114 ALA A CA 1
ATOM 869 C C . ALA A 1 114 ? 7.103 14.534 -3.130 1.00 90.19 114 ALA A C 1
ATOM 871 O O . ALA A 1 114 ? 6.690 13.434 -3.500 1.00 90.19 114 ALA A O 1
ATOM 872 N N . ASN A 1 115 ? 7.594 15.427 -3.992 1.00 90.25 115 ASN A N 1
ATOM 873 C CA . ASN A 1 115 ? 7.629 15.198 -5.440 1.00 90.25 115 ASN A CA 1
ATOM 874 C C . ASN A 1 115 ? 8.715 14.201 -5.827 1.00 90.25 115 ASN A C 1
ATOM 876 O O . ASN A 1 115 ? 8.573 13.438 -6.784 1.00 90.25 115 ASN A O 1
ATOM 880 N N . THR A 1 116 ? 9.817 14.199 -5.079 1.00 90.94 116 THR A N 1
ATOM 881 C CA . THR A 1 116 ? 10.942 13.307 -5.330 1.00 90.94 116 THR A CA 1
ATOM 882 C C . THR A 1 116 ? 11.194 12.372 -4.157 1.00 90.94 116 THR A C 1
ATOM 884 O O . THR A 1 116 ? 10.924 12.675 -2.994 1.00 90.94 116 THR A O 1
ATOM 887 N N . ARG A 1 117 ? 11.784 11.213 -4.463 1.00 92.19 117 ARG A N 1
ATOM 888 C CA . ARG A 1 117 ? 12.183 10.245 -3.438 1.00 92.19 117 ARG A CA 1
ATOM 889 C C . ARG A 1 117 ? 13.180 10.846 -2.449 1.00 92.19 117 ARG A C 1
ATOM 891 O O . ARG A 1 117 ? 13.110 10.537 -1.267 1.00 92.19 117 ARG A O 1
ATOM 898 N N . ALA A 1 118 ? 14.110 11.663 -2.941 1.00 92.19 118 ALA A N 1
ATOM 899 C CA . ALA A 1 118 ? 15.151 12.273 -2.123 1.00 92.19 118 ALA A CA 1
ATOM 900 C C . ALA A 1 118 ? 14.560 13.271 -1.114 1.00 92.19 118 ALA A C 1
ATOM 902 O O . ALA A 1 118 ? 14.942 13.255 0.051 1.00 92.19 118 ALA A O 1
ATOM 903 N N . GLU A 1 119 ? 13.578 14.075 -1.529 1.00 91.06 119 GLU A N 1
ATOM 904 C CA . GLU A 1 119 ? 12.832 14.967 -0.632 1.00 91.06 119 GLU A CA 1
ATOM 905 C C . GLU A 1 119 ? 12.026 14.179 0.409 1.00 91.06 119 GLU A C 1
ATOM 907 O O . GLU A 1 119 ? 12.095 14.481 1.597 1.00 91.06 119 GLU A O 1
ATOM 912 N N . ALA A 1 120 ? 11.327 13.116 -0.003 1.00 90.50 120 ALA A N 1
ATOM 913 C CA . ALA A 1 120 ? 10.607 12.249 0.932 1.00 90.50 120 ALA A CA 1
ATOM 914 C C . ALA A 1 120 ? 11.555 11.582 1.945 1.00 90.50 120 ALA A C 1
ATOM 916 O O . ALA A 1 120 ? 11.240 11.475 3.128 1.00 90.50 120 ALA A O 1
ATOM 917 N N . GLN A 1 121 ? 12.750 11.176 1.510 1.00 90.31 121 GLN A N 1
ATOM 918 C CA . GLN A 1 121 ? 13.794 10.681 2.409 1.00 90.31 121 GLN A CA 1
ATOM 919 C C . GLN A 1 121 ? 14.292 11.777 3.357 1.00 90.31 121 GLN A C 1
ATOM 921 O O . GLN A 1 121 ? 14.524 11.499 4.530 1.00 90.31 121 GLN A O 1
ATOM 926 N N . ALA A 1 122 ? 14.385 13.028 2.904 1.00 89.06 122 ALA A N 1
ATOM 927 C CA . ALA A 1 122 ? 14.771 14.142 3.763 1.00 89.06 122 ALA A CA 1
ATOM 928 C C . ALA A 1 122 ? 13.780 14.375 4.915 1.00 89.06 122 ALA A C 1
ATOM 930 O O . ALA A 1 122 ? 14.211 14.653 6.031 1.00 89.06 122 ALA A O 1
ATOM 931 N N . ILE A 1 123 ? 12.479 14.161 4.690 1.00 84.75 123 ILE A N 1
ATOM 932 C CA . ILE A 1 123 ? 11.452 14.203 5.750 1.00 84.75 123 ILE A CA 1
ATOM 933 C C . ILE A 1 123 ? 11.711 13.126 6.818 1.00 84.75 123 ILE A C 1
ATOM 935 O O . ILE A 1 123 ? 11.431 13.336 7.999 1.00 84.75 123 ILE A O 1
ATOM 939 N N . THR A 1 124 ? 12.279 11.979 6.428 1.00 82.12 124 THR A N 1
ATOM 940 C CA . THR A 1 124 ? 12.651 10.915 7.372 1.00 82.12 124 THR A CA 1
ATOM 941 C C . THR A 1 124 ? 13.962 11.172 8.111 1.00 82.12 124 THR A C 1
ATOM 943 O O . THR A 1 124 ? 14.231 10.450 9.054 1.00 82.12 124 THR A O 1
ATOM 946 N N . ASN A 1 125 ? 14.772 12.176 7.751 1.00 74.81 125 ASN A N 1
ATOM 947 C CA . ASN A 1 125 ? 16.117 12.362 8.324 1.00 74.81 125 ASN A CA 1
ATOM 948 C C . ASN A 1 125 ? 16.143 12.856 9.784 1.00 74.81 125 ASN A C 1
ATOM 950 O O . ASN A 1 125 ? 17.220 12.929 10.376 1.00 74.81 125 ASN A O 1
ATOM 954 N N . ASP A 1 126 ? 14.994 13.173 10.381 1.00 72.44 126 ASP A N 1
ATOM 955 C CA . ASP A 1 126 ? 14.878 13.334 11.833 1.00 72.44 126 ASP A CA 1
ATOM 956 C C . ASP A 1 126 ? 15.287 12.004 12.515 1.00 72.44 126 ASP A C 1
ATOM 958 O O . ASP A 1 126 ? 14.691 10.973 12.197 1.00 72.44 126 ASP A O 1
ATOM 962 N N . PRO A 1 127 ? 16.292 11.972 13.415 1.00 66.75 127 PRO A N 1
ATOM 963 C CA . PRO A 1 127 ? 16.838 10.742 13.998 1.00 66.75 127 PRO A CA 1
ATOM 964 C C . PRO A 1 127 ? 15.797 9.799 14.614 1.00 66.75 127 PRO A C 1
ATOM 966 O O . PRO A 1 127 ? 15.979 8.577 14.580 1.00 66.75 127 PRO A O 1
ATOM 969 N N . GLU A 1 128 ? 14.702 10.343 15.152 1.00 67.00 128 GLU A N 1
ATOM 970 C CA . GLU A 1 128 ? 13.605 9.542 15.701 1.00 67.00 128 GLU A CA 1
ATOM 971 C C . GLU A 1 128 ? 12.709 8.960 14.599 1.00 67.00 128 GLU A C 1
ATOM 973 O O . GLU A 1 128 ? 12.267 7.808 14.681 1.00 67.00 128 GLU A O 1
ATOM 978 N N . ARG A 1 129 ? 12.495 9.717 13.519 1.00 67.19 129 ARG A N 1
ATOM 979 C CA . ARG A 1 129 ? 11.675 9.311 12.368 1.00 67.19 129 ARG A CA 1
ATOM 980 C C . ARG A 1 129 ? 12.434 8.391 11.414 1.00 67.19 129 ARG A C 1
ATOM 982 O O . ARG A 1 129 ? 11.827 7.481 10.862 1.00 67.19 129 ARG A O 1
ATOM 989 N N . ALA A 1 130 ? 13.750 8.537 11.274 1.00 61.34 130 ALA A N 1
ATOM 990 C CA . ALA A 1 130 ? 14.588 7.816 10.310 1.00 61.34 130 ALA A CA 1
ATOM 991 C C . ALA A 1 130 ? 14.531 6.295 10.466 1.00 61.34 130 ALA A C 1
ATOM 993 O O . ALA A 1 130 ? 14.625 5.549 9.493 1.00 61.34 130 ALA A O 1
ATOM 994 N N . ARG A 1 131 ? 14.349 5.808 11.697 1.00 65.38 131 ARG A N 1
ATOM 995 C CA . ARG A 1 131 ? 14.293 4.363 11.970 1.00 65.38 131 ARG A CA 1
ATOM 996 C C . ARG A 1 131 ? 12.955 3.739 11.563 1.00 65.38 131 ARG A C 1
ATOM 998 O O . ARG A 1 131 ? 12.900 2.548 11.246 1.00 65.38 131 ARG A O 1
ATOM 1005 N N . ARG A 1 132 ? 11.884 4.537 11.567 1.00 74.06 132 ARG A N 1
ATOM 1006 C CA . ARG A 1 132 ? 10.488 4.091 11.415 1.00 74.06 132 ARG A CA 1
ATOM 1007 C C . ARG A 1 132 ? 9.836 4.573 10.117 1.00 74.06 132 ARG A C 1
ATOM 1009 O O . ARG A 1 132 ? 8.832 3.998 9.707 1.00 74.06 132 ARG A O 1
ATOM 1016 N N . GLY A 1 133 ? 10.429 5.577 9.478 1.00 85.75 133 GLY A N 1
ATOM 1017 C CA . GLY A 1 133 ? 9.990 6.177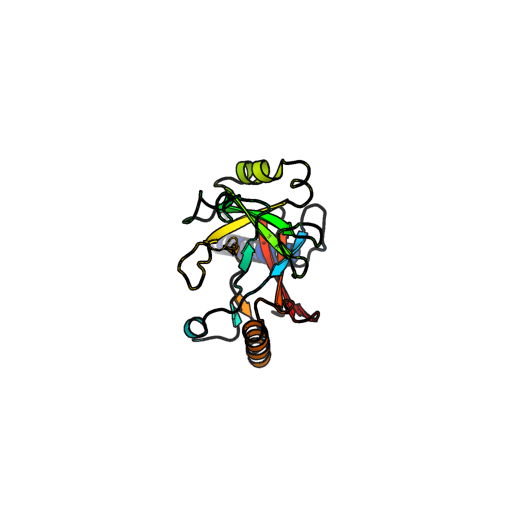 8.231 1.00 85.75 133 GLY A CA 1
ATOM 1018 C C . GLY A 1 133 ? 10.175 5.241 7.041 1.00 85.75 133 GLY A C 1
ATOM 1019 O O . GLY A 1 133 ? 11.243 4.664 6.840 1.00 85.75 133 GLY A O 1
ATOM 1020 N N . LEU A 1 134 ? 9.130 5.107 6.235 1.00 91.38 134 LEU A N 1
ATOM 1021 C CA . LEU A 1 134 ? 9.123 4.391 4.970 1.00 91.38 134 LEU A CA 1
ATOM 1022 C C . LEU A 1 134 ? 8.705 5.342 3.861 1.00 91.38 134 LEU A C 1
ATOM 1024 O O . LEU A 1 134 ? 7.713 6.049 3.979 1.00 91.38 134 LEU A O 1
ATOM 1028 N N . VAL A 1 135 ? 9.458 5.332 2.768 1.00 93.12 135 VAL A N 1
ATOM 1029 C CA . VAL A 1 135 ? 9.175 6.155 1.593 1.00 93.12 135 VAL A CA 1
ATOM 1030 C C . VAL A 1 135 ? 8.555 5.266 0.523 1.00 93.12 135 VAL A C 1
ATOM 1032 O O . VAL A 1 135 ? 9.204 4.339 0.031 1.00 93.12 135 VAL A O 1
ATOM 1035 N N . VAL A 1 136 ? 7.303 5.545 0.175 1.00 94.19 136 VAL A N 1
ATOM 1036 C CA . VAL A 1 136 ? 6.477 4.736 -0.727 1.00 94.19 136 VAL A CA 1
ATOM 1037 C C . VAL A 1 136 ? 5.885 5.601 -1.839 1.00 94.19 136 VAL A C 1
ATOM 1039 O O . VAL A 1 136 ? 5.637 6.786 -1.651 1.00 94.19 136 VAL A O 1
ATOM 1042 N N . ARG A 1 137 ? 5.666 5.022 -3.017 1.00 94.06 137 ARG A N 1
ATOM 1043 C CA . ARG A 1 137 ? 4.957 5.670 -4.123 1.00 94.06 137 ARG A CA 1
ATOM 1044 C C . ARG A 1 137 ? 3.451 5.648 -3.897 1.00 94.06 137 ARG A C 1
ATOM 1046 O O . ARG A 1 137 ? 2.883 4.591 -3.609 1.00 94.06 137 ARG A O 1
ATOM 1053 N N . GLY A 1 138 ? 2.816 6.795 -4.083 1.00 93.19 138 GLY A N 1
ATOM 1054 C CA . GLY A 1 138 ? 1.377 6.942 -3.937 1.00 93.19 138 GLY A CA 1
ATOM 1055 C C . GLY A 1 138 ? 0.960 8.397 -3.776 1.00 93.19 138 GLY A C 1
ATOM 1056 O O . GLY A 1 138 ? 1.641 9.312 -4.231 1.00 93.19 138 GLY A O 1
ATOM 1057 N N . SER A 1 139 ? -0.151 8.612 -3.097 1.00 91.62 139 SER A N 1
ATOM 1058 C CA . SER A 1 139 ? -0.615 9.918 -2.648 1.00 91.62 139 SER A CA 1
ATOM 1059 C C . SER A 1 139 ? -1.189 9.798 -1.241 1.00 91.62 139 SER A C 1
ATOM 1061 O O . SER A 1 139 ? -1.561 8.712 -0.785 1.00 91.62 139 SER A O 1
ATOM 1063 N N . ALA A 1 140 ? -1.222 10.915 -0.524 1.00 90.44 140 ALA A N 1
ATOM 1064 C CA . ALA A 1 140 ? -1.888 10.999 0.760 1.00 90.44 140 ALA A CA 1
ATOM 1065 C C . ALA A 1 140 ? -2.641 12.323 0.855 1.00 90.44 140 ALA A C 1
ATOM 1067 O O . ALA A 1 140 ? -2.108 13.373 0.508 1.00 90.44 140 ALA A O 1
ATOM 1068 N N . PHE A 1 141 ? -3.870 12.252 1.344 1.00 88.75 141 PHE A N 1
ATOM 1069 C CA . PHE A 1 141 ? -4.770 13.382 1.516 1.00 88.75 141 PHE A CA 1
ATOM 1070 C C . PHE A 1 141 ? -5.135 13.481 2.984 1.00 88.75 141 PHE A C 1
ATOM 1072 O O . PHE A 1 141 ? -5.396 12.463 3.618 1.00 88.75 141 PHE A O 1
ATOM 1079 N N . CYS A 1 142 ? -5.173 14.693 3.521 1.00 88.31 142 CYS A N 1
ATOM 1080 C CA . CYS A 1 142 ? -5.588 14.935 4.893 1.00 88.31 142 CYS A CA 1
ATOM 1081 C C . CYS A 1 142 ? -6.828 15.823 4.884 1.00 88.31 142 CYS A C 1
ATOM 1083 O O . CYS A 1 142 ? -6.829 16.871 4.243 1.00 88.31 142 CYS A O 1
ATOM 1085 N N . SER A 1 143 ? -7.875 15.385 5.579 1.00 89.00 143 SER A N 1
ATOM 1086 C CA . SER A 1 143 ? -9.098 16.153 5.790 1.00 89.00 143 SER A CA 1
ATOM 1087 C C . SER A 1 143 ? -9.270 16.406 7.276 1.00 89.00 143 SER A C 1
ATOM 1089 O O . SER A 1 143 ? -9.393 15.459 8.057 1.00 89.00 143 SER A O 1
ATOM 1091 N N . GLU A 1 144 ? -9.303 17.674 7.666 1.00 87.81 144 GLU A N 1
ATOM 1092 C CA . GLU A 1 144 ? -9.665 18.070 9.026 1.00 87.81 144 GLU A CA 1
ATOM 1093 C C . GLU A 1 144 ? -11.138 17.734 9.278 1.00 87.81 144 GLU A C 1
ATOM 1095 O O . GLU A 1 144 ? -11.958 17.754 8.355 1.00 87.81 144 GLU A O 1
ATOM 1100 N N . LEU A 1 145 ? -11.460 17.350 10.512 1.00 84.94 145 LEU A N 1
ATOM 1101 C CA . LEU A 1 145 ? -12.834 17.081 10.919 1.00 84.94 145 LEU A CA 1
ATOM 1102 C C . LEU A 1 145 ? -13.410 18.320 11.601 1.00 84.94 145 LEU A C 1
ATOM 1104 O O . LEU A 1 145 ? -12.721 19.015 12.344 1.00 84.94 145 LEU A O 1
ATOM 1108 N N . THR A 1 146 ? -14.692 18.572 11.376 1.00 86.12 146 THR A N 1
ATOM 1109 C CA . THR A 1 146 ? -15.425 19.678 11.994 1.00 86.12 146 THR A CA 1
ATOM 1110 C C . THR A 1 146 ? -16.427 19.113 12.996 1.00 86.12 146 THR A C 1
ATOM 1112 O O . THR A 1 146 ? -17.048 18.082 12.732 1.00 86.12 146 THR A O 1
ATOM 1115 N N . GLY A 1 147 ? -16.540 19.745 14.163 1.00 84.69 147 GLY A N 1
ATOM 1116 C CA . GLY A 1 147 ? -17.504 19.379 15.196 1.00 84.69 147 GLY A CA 1
ATOM 1117 C C . GLY A 1 147 ? -18.928 19.765 14.800 1.00 84.69 147 GLY A C 1
ATOM 1118 O O . GLY A 1 147 ? -19.136 20.464 13.809 1.00 84.69 147 GLY A O 1
ATOM 1119 N N . GLU A 1 148 ? -19.911 19.337 15.593 1.00 85.12 148 GLU A N 1
ATOM 1120 C CA . GLU A 1 148 ? -21.331 19.648 15.348 1.00 85.12 148 GLU A CA 1
ATOM 1121 C C . GLU A 1 148 ? -21.605 21.161 15.307 1.00 85.12 148 GLU A C 1
ATOM 1123 O O . GLU A 1 148 ? -22.424 21.617 14.513 1.00 85.12 148 GLU A O 1
ATOM 1128 N N . ASP A 1 149 ? -20.849 21.941 16.084 1.00 87.12 149 ASP A N 1
ATOM 1129 C CA . ASP A 1 149 ? -20.966 23.401 16.158 1.00 87.12 149 ASP A CA 1
ATOM 1130 C C . ASP A 1 149 ? -20.218 24.145 15.033 1.00 87.12 149 ASP A C 1
ATOM 1132 O O . ASP A 1 149 ? -20.184 25.373 15.013 1.00 87.12 149 ASP A O 1
ATOM 1136 N N . GLY A 1 150 ? -19.587 23.429 14.095 1.00 83.62 150 GLY A N 1
ATOM 1137 C CA . GLY A 1 150 ? -18.777 24.039 13.033 1.00 83.62 150 GLY A CA 1
ATOM 1138 C C . GLY A 1 150 ? -17.335 24.368 13.441 1.00 83.62 150 GLY A C 1
ATOM 1139 O O . GLY A 1 150 ? -16.548 24.805 12.602 1.00 83.62 150 GLY A O 1
ATOM 1140 N N . GLU A 1 151 ? -16.962 24.122 14.698 1.00 82.44 151 GLU A N 1
ATOM 1141 C CA . GLU A 1 151 ? -15.599 24.333 15.190 1.00 82.44 151 GLU A CA 1
ATOM 1142 C C . GLU A 1 151 ? -14.637 23.246 14.673 1.00 82.44 151 GLU A C 1
ATOM 1144 O O . GLU A 1 151 ? -15.002 22.063 14.628 1.00 82.44 151 GLU A O 1
ATOM 1149 N N . PRO A 1 152 ? -13.395 23.598 14.289 1.00 78.19 152 PRO A N 1
ATOM 1150 C CA . PRO A 1 152 ? -12.413 22.623 13.841 1.00 78.19 152 PRO A CA 1
ATOM 1151 C C . PRO A 1 152 ? -12.052 21.688 14.995 1.00 78.19 152 PRO A C 1
ATOM 1153 O O . PRO A 1 152 ? -11.571 22.109 16.051 1.00 78.19 152 PRO A O 1
ATOM 1156 N N . LEU A 1 153 ? -12.259 20.390 14.789 1.00 81.25 153 LEU A N 1
ATOM 1157 C CA . LEU A 1 153 ? -11.763 19.397 15.722 1.00 81.25 153 LEU A CA 1
ATOM 1158 C C . LEU A 1 153 ? -10.251 19.298 15.563 1.00 81.25 153 LEU A C 1
ATOM 1160 O O . LEU A 1 153 ? -9.705 19.344 14.462 1.00 81.25 153 LEU A O 1
ATOM 1164 N N . ARG A 1 154 ? -9.558 19.037 16.671 1.00 81.81 154 ARG A N 1
ATOM 1165 C CA . ARG A 1 154 ? -8.113 18.755 16.668 1.00 81.81 154 ARG A CA 1
ATOM 1166 C C . ARG A 1 154 ? -7.772 17.366 16.119 1.00 81.81 154 ARG A C 1
ATOM 1168 O O . ARG A 1 154 ? -6.717 16.817 16.408 1.00 81.81 154 ARG A O 1
ATOM 1175 N N . VAL A 1 155 ? -8.680 16.791 15.340 1.00 82.06 155 VAL A N 1
ATOM 1176 C CA . VAL A 1 155 ? -8.520 15.500 14.695 1.00 82.06 155 VAL A CA 1
ATOM 1177 C C . VAL A 1 155 ? -8.741 15.637 13.197 1.00 82.06 155 VAL A C 1
ATOM 1179 O O . VAL A 1 155 ? -9.627 16.354 12.739 1.00 82.06 155 VAL A O 1
ATOM 1182 N N . ALA A 1 156 ? -7.940 14.917 12.427 1.00 86.12 156 ALA A N 1
ATOM 1183 C CA . ALA A 1 156 ? -8.093 14.799 10.985 1.00 86.12 156 ALA A CA 1
ATOM 1184 C C . ALA A 1 156 ? -8.169 13.333 10.574 1.00 86.12 156 ALA A C 1
ATOM 1186 O O . ALA A 1 156 ? -7.858 12.426 11.345 1.00 86.12 156 ALA A O 1
ATOM 1187 N N . THR A 1 157 ? -8.548 13.095 9.328 1.00 87.12 157 THR A N 1
ATOM 1188 C CA . THR A 1 157 ? -8.404 11.796 8.677 1.00 87.12 157 THR A CA 1
ATOM 1189 C C . THR A 1 157 ? -7.372 11.925 7.575 1.00 87.12 157 THR A C 1
ATOM 1191 O O . THR A 1 157 ? -7.505 12.782 6.705 1.00 87.12 157 THR A O 1
ATOM 1194 N N . ALA A 1 158 ? -6.355 11.068 7.599 1.00 88.56 158 ALA A N 1
ATOM 1195 C CA . ALA A 1 158 ? -5.422 10.932 6.497 1.00 88.56 158 ALA A CA 1
ATOM 1196 C C . ALA A 1 158 ? -5.764 9.693 5.676 1.00 88.56 158 ALA A C 1
ATOM 1198 O O . ALA A 1 158 ? -5.706 8.568 6.173 1.00 88.56 158 ALA A O 1
ATOM 1199 N N . GLN A 1 159 ? -6.105 9.907 4.413 1.00 90.94 159 GLN A N 1
ATOM 1200 C CA . GLN A 1 159 ? -6.307 8.863 3.426 1.00 90.94 159 GLN A CA 1
ATOM 1201 C C . GLN A 1 159 ? -5.017 8.652 2.642 1.00 90.94 159 GLN A C 1
ATOM 1203 O O . GLN A 1 159 ? -4.443 9.603 2.124 1.00 90.94 159 GLN A O 1
ATOM 1208 N N . THR A 1 160 ? -4.574 7.405 2.523 1.00 91.81 160 THR A N 1
ATOM 1209 C CA . THR A 1 160 ? -3.401 7.031 1.729 1.00 91.81 160 THR A CA 1
ATOM 1210 C C . THR A 1 160 ? -3.832 6.186 0.540 1.00 91.81 160 THR A C 1
ATOM 1212 O O . THR A 1 160 ? -4.561 5.208 0.692 1.00 91.81 160 THR A O 1
ATOM 1215 N N . GLN A 1 161 ? -3.351 6.526 -0.648 1.00 92.62 161 GLN A N 1
ATOM 1216 C CA . GLN A 1 161 ? -3.529 5.727 -1.853 1.00 92.62 161 GLN A CA 1
ATOM 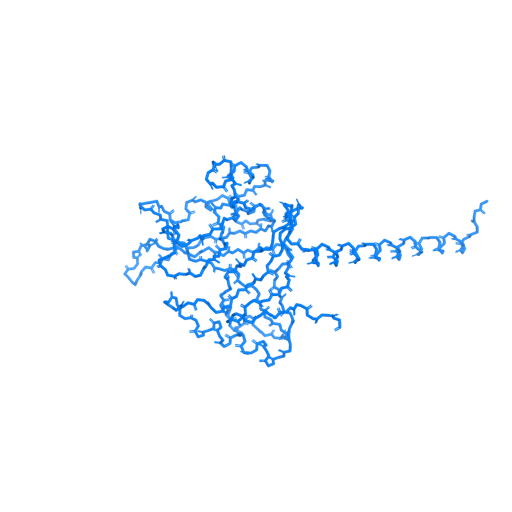1217 C C . GLN A 1 161 ? -2.156 5.269 -2.326 1.00 92.62 161 GLN A C 1
ATOM 1219 O O . GLN A 1 161 ? -1.327 6.077 -2.733 1.00 92.62 161 GLN A O 1
ATOM 1224 N N . LEU A 1 162 ? -1.888 3.968 -2.257 1.00 92.62 162 LEU A N 1
ATOM 1225 C CA . LEU A 1 162 ? -0.607 3.414 -2.689 1.00 92.62 162 LEU A CA 1
ATOM 1226 C C . LEU A 1 162 ? -0.713 2.899 -4.124 1.00 92.62 162 LEU A C 1
ATOM 1228 O O . LEU A 1 162 ? -1.666 2.195 -4.475 1.00 92.62 162 LEU A O 1
ATOM 1232 N N . THR A 1 163 ? 0.282 3.207 -4.959 1.00 89.31 163 THR A N 1
ATOM 1233 C CA . THR A 1 163 ? 0.296 2.742 -6.352 1.00 89.31 163 THR A CA 1
ATOM 1234 C C . THR A 1 163 ? 0.288 1.210 -6.387 1.00 89.31 163 THR A C 1
ATOM 1236 O O . THR A 1 163 ? 1.221 0.571 -5.904 1.00 89.31 163 THR A O 1
ATOM 1239 N N . GLY A 1 164 ? -0.756 0.616 -6.977 1.00 84.31 164 GLY A N 1
ATOM 1240 C CA . GLY A 1 164 ? -0.912 -0.840 -7.104 1.00 84.31 164 GLY A CA 1
ATOM 1241 C C . GLY A 1 164 ? -1.691 -1.529 -5.975 1.00 84.31 164 GLY A C 1
ATOM 1242 O O . GLY A 1 164 ? -1.903 -2.737 -6.058 1.00 84.31 164 GLY A O 1
ATOM 1243 N N . VAL A 1 165 ? -2.167 -0.795 -4.961 1.00 88.06 165 VAL A N 1
ATOM 1244 C CA . VAL A 1 165 ? -2.979 -1.333 -3.854 1.00 88.06 165 VAL A CA 1
ATOM 1245 C C . VAL A 1 165 ? -4.356 -0.669 -3.872 1.00 88.06 165 VAL A C 1
ATOM 1247 O O . VAL A 1 165 ? -4.555 0.387 -3.286 1.00 88.06 165 VAL A O 1
ATOM 1250 N N . GLN A 1 166 ? -5.303 -1.268 -4.596 1.00 87.06 166 GLN A N 1
ATOM 1251 C CA . GLN A 1 166 ? -6.656 -0.703 -4.757 1.00 87.06 166 GLN A CA 1
ATOM 1252 C C . GLN A 1 166 ? -7.767 -1.710 -4.459 1.00 87.06 166 GLN A C 1
ATOM 1254 O O . GLN A 1 166 ? -8.834 -1.336 -3.977 1.00 87.06 166 GLN A O 1
ATOM 1259 N N . ARG A 1 167 ? -7.545 -2.990 -4.776 1.00 89.38 167 ARG A N 1
ATOM 1260 C CA . ARG A 1 167 ? -8.557 -4.044 -4.679 1.00 89.38 167 ARG A CA 1
ATOM 1261 C C . ARG A 1 167 ? -7.937 -5.333 -4.163 1.00 89.38 167 ARG A C 1
ATOM 1263 O O . ARG A 1 167 ? -6.804 -5.655 -4.521 1.00 89.38 167 ARG A O 1
ATOM 1270 N N . PHE A 1 168 ? -8.711 -6.072 -3.382 1.00 88.81 168 PHE A N 1
ATOM 1271 C CA . PHE A 1 168 ? -8.383 -7.407 -2.901 1.00 88.81 168 PHE A CA 1
ATOM 1272 C C . PHE A 1 168 ? -9.495 -8.370 -3.301 1.00 88.81 168 PHE A C 1
ATOM 1274 O O . PHE A 1 168 ? -10.644 -8.196 -2.901 1.00 88.81 168 PHE A O 1
ATOM 1281 N N . TYR A 1 169 ? -9.170 -9.346 -4.144 1.00 87.06 169 TYR A N 1
ATOM 1282 C CA . TYR A 1 169 ? -10.149 -10.287 -4.681 1.00 87.06 169 TYR A CA 1
ATOM 1283 C C . TYR A 1 169 ? -10.301 -11.475 -3.737 1.00 87.06 169 TYR A C 1
ATOM 1285 O O . TYR A 1 169 ? -9.313 -12.121 -3.398 1.00 87.06 169 TYR A O 1
ATOM 1293 N N . VAL A 1 170 ? -11.540 -11.757 -3.337 1.00 88.00 170 VAL A N 1
ATOM 1294 C CA . VAL A 1 170 ? -11.909 -12.870 -2.450 1.00 88.00 170 VAL A CA 1
ATOM 1295 C C . VAL A 1 170 ? -13.285 -13.413 -2.827 1.00 88.00 170 VAL A C 1
ATOM 1297 O O . VAL A 1 170 ? -14.070 -12.696 -3.455 1.00 88.00 170 VAL A O 1
ATOM 1300 N N . PRO A 1 171 ? -13.619 -14.656 -2.430 1.00 88.19 171 PRO A N 1
ATOM 1301 C CA . PRO A 1 171 ? -14.972 -15.177 -2.574 1.00 88.19 171 PRO A CA 1
ATOM 1302 C C . PRO A 1 171 ? -16.018 -14.227 -1.978 1.00 88.19 171 PRO A C 1
ATOM 1304 O O . PRO A 1 171 ? -15.783 -13.604 -0.943 1.00 88.19 171 PRO A O 1
ATOM 1307 N N . GLN A 1 172 ? -17.198 -14.162 -2.598 1.00 86.88 172 GLN A N 1
ATOM 1308 C CA . GLN A 1 172 ? -18.259 -13.219 -2.226 1.00 86.88 172 GLN A CA 1
ATOM 1309 C C . GLN A 1 172 ? -18.607 -13.245 -0.733 1.00 86.88 172 GLN A C 1
ATOM 1311 O O . GLN A 1 172 ? -18.621 -12.200 -0.094 1.00 86.88 172 GLN A O 1
ATOM 1316 N N . ALA A 1 173 ? -18.808 -14.435 -0.162 1.00 88.56 173 ALA A N 1
ATOM 1317 C CA . ALA A 1 173 ? -19.143 -14.576 1.253 1.00 88.56 173 ALA A CA 1
ATOM 1318 C C . ALA A 1 173 ? -18.056 -13.995 2.181 1.00 88.56 173 ALA A C 1
ATOM 1320 O O . ALA A 1 173 ? -18.365 -13.469 3.247 1.00 88.56 173 ALA A O 1
ATOM 1321 N N . GLN A 1 174 ? -16.780 -14.054 1.777 1.00 88.81 174 GLN A N 1
ATOM 1322 C CA . GLN A 1 174 ? -15.693 -13.419 2.524 1.00 88.81 174 GLN A CA 1
ATOM 1323 C C . GLN A 1 174 ? -15.686 -11.902 2.325 1.00 88.81 174 GLN A C 1
ATOM 1325 O O . GLN A 1 174 ? -15.524 -11.181 3.304 1.00 88.81 174 GLN A O 1
ATOM 1330 N N . ALA A 1 175 ? -15.899 -11.412 1.098 1.00 88.94 175 ALA A N 1
ATOM 1331 C CA . ALA A 1 175 ? -16.006 -9.976 0.833 1.00 88.94 175 ALA A CA 1
ATOM 1332 C C . ALA A 1 175 ? -17.117 -9.332 1.681 1.00 88.94 175 ALA A C 1
ATOM 1334 O O . ALA A 1 175 ? -16.873 -8.331 2.348 1.00 88.94 175 ALA A O 1
ATOM 1335 N N . GLU A 1 176 ? -18.302 -9.949 1.711 1.00 87.44 176 GLU A N 1
ATOM 1336 C CA . GLU A 1 176 ? -19.455 -9.503 2.504 1.00 87.44 176 GLU A CA 1
ATOM 1337 C C . GLU A 1 176 ? -19.163 -9.543 4.010 1.00 87.44 176 GLU A C 1
ATOM 1339 O O . GLU A 1 176 ? -19.505 -8.605 4.730 1.00 87.44 176 GLU A O 1
ATOM 1344 N N . ARG A 1 177 ? -18.468 -10.585 4.493 1.00 89.44 177 ARG A N 1
ATOM 1345 C CA . ARG A 1 177 ? -18.023 -10.677 5.894 1.00 89.44 177 ARG A CA 1
ATOM 1346 C C . ARG A 1 177 ? -17.088 -9.526 6.264 1.00 89.44 177 ARG A C 1
ATOM 1348 O O . ARG A 1 177 ? -17.256 -8.917 7.316 1.00 89.44 177 ARG A O 1
ATOM 1355 N N . ILE A 1 178 ? -16.094 -9.244 5.422 1.00 89.00 178 ILE A N 1
ATOM 1356 C CA . ILE A 1 178 ? -15.098 -8.192 5.666 1.00 89.00 178 ILE A CA 1
ATOM 1357 C C . ILE A 1 178 ? -15.763 -6.813 5.623 1.00 89.00 178 ILE A C 1
ATOM 1359 O O . ILE A 1 178 ? -15.519 -5.992 6.500 1.00 89.00 178 ILE A O 1
ATOM 1363 N N . ASP A 1 179 ? -16.646 -6.574 4.655 1.00 86.50 179 ASP A N 1
ATOM 1364 C CA . ASP A 1 179 ? -17.427 -5.339 4.549 1.00 86.50 179 ASP A CA 1
ATOM 1365 C C . ASP A 1 179 ? -18.322 -5.113 5.779 1.00 86.50 179 ASP A C 1
ATOM 1367 O O . ASP A 1 179 ? -18.322 -4.021 6.349 1.00 86.50 179 ASP A O 1
ATOM 1371 N N . ALA A 1 180 ? -19.007 -6.154 6.265 1.00 86.31 180 ALA A N 1
ATOM 1372 C CA . ALA A 1 180 ? -19.792 -6.072 7.494 1.00 86.31 180 ALA A CA 1
ATOM 1373 C C . ALA A 1 180 ? -18.929 -5.713 8.717 1.00 86.31 180 ALA A C 1
ATOM 1375 O O . ALA A 1 180 ? -19.330 -4.866 9.515 1.00 86.31 180 ALA A O 1
ATOM 1376 N N . LEU A 1 181 ? -17.732 -6.301 8.843 1.00 87.88 181 LEU A N 1
ATOM 1377 C CA . LEU A 1 181 ? -16.788 -5.980 9.920 1.00 87.88 181 LEU A CA 1
ATOM 1378 C C . LEU A 1 181 ? -16.292 -4.532 9.840 1.00 87.88 181 LEU A C 1
ATOM 1380 O O . LEU A 1 181 ? -16.297 -3.835 10.851 1.00 87.88 181 LEU A O 1
ATOM 1384 N N . MET A 1 182 ? -15.926 -4.057 8.646 1.00 86.12 182 MET A N 1
ATOM 1385 C CA . MET A 1 182 ? -15.484 -2.672 8.450 1.00 86.12 182 MET A CA 1
ATOM 1386 C C . MET A 1 182 ? -16.596 -1.658 8.742 1.00 86.12 182 MET A C 1
ATOM 1388 O O . MET A 1 182 ? -16.308 -0.570 9.224 1.00 86.12 182 MET A O 1
ATOM 1392 N N . ARG A 1 183 ? -17.865 -1.988 8.464 1.00 83.94 183 ARG A N 1
ATOM 1393 C CA . ARG A 1 183 ? -19.009 -1.113 8.787 1.00 83.94 183 ARG A CA 1
ATOM 1394 C C . ARG A 1 183 ? -19.371 -1.116 10.264 1.00 83.94 183 ARG A C 1
ATOM 1396 O O . ARG A 1 183 ? -19.811 -0.094 10.777 1.00 83.94 183 ARG A O 1
ATOM 1403 N N . ALA A 1 184 ? -19.234 -2.263 10.924 1.00 83.31 184 ALA A N 1
ATOM 1404 C CA . ALA A 1 184 ? -19.469 -2.385 12.358 1.00 83.31 184 ALA A CA 1
ATOM 1405 C C . ALA A 1 184 ? -18.379 -1.684 13.182 1.00 83.31 184 ALA A C 1
ATOM 1407 O O . ALA A 1 184 ? -18.590 -1.404 14.358 1.00 83.31 184 ALA A O 1
ATOM 1408 N N . GLN A 1 185 ? -17.227 -1.396 12.572 1.00 76.25 185 GLN A N 1
ATOM 1409 C CA . GLN A 1 185 ? -16.136 -0.684 13.211 1.00 76.25 185 GLN A CA 1
ATOM 1410 C C . GLN A 1 185 ? -16.545 0.762 13.529 1.00 76.25 185 GLN A C 1
ATOM 1412 O O . GLN A 1 185 ? -16.568 1.640 12.667 1.00 76.25 185 GLN A O 1
ATOM 1417 N N . SER A 1 186 ? -16.846 1.014 14.801 1.00 66.31 186 SER A N 1
ATOM 1418 C CA . SER A 1 186 ? -16.939 2.361 15.356 1.00 66.31 186 SER A CA 1
ATOM 1419 C C . SER A 1 186 ? -15.549 2.996 15.433 1.00 66.31 186 SER A C 1
ATOM 1421 O O . SER A 1 186 ? -14.543 2.309 15.612 1.00 66.31 186 SER A O 1
ATOM 1423 N N . SER A 1 187 ? -15.480 4.328 15.383 1.00 60.88 187 SER A N 1
ATOM 1424 C CA . SER A 1 187 ? -14.242 5.060 15.676 1.00 60.88 187 SER A CA 1
ATOM 1425 C C . SER A 1 187 ? -13.737 4.896 17.113 1.00 60.88 187 SER A C 1
ATOM 1427 O O . SER A 1 187 ? -12.625 5.330 17.407 1.00 60.88 187 SER A O 1
ATOM 1429 N N . GLU A 1 188 ? -14.550 4.318 17.998 1.00 60.69 188 GLU A N 1
ATOM 1430 C CA . GLU A 1 188 ? -14.205 4.044 19.397 1.00 60.69 188 GLU A CA 1
ATOM 1431 C C . GLU A 1 188 ? -13.750 2.596 19.645 1.00 60.69 188 GLU A C 1
ATOM 1433 O O . GLU A 1 188 ? -13.095 2.335 20.657 1.00 60.69 188 GLU A O 1
ATOM 1438 N N . ASP A 1 189 ? -14.047 1.675 18.722 1.00 66.81 189 ASP A N 1
ATOM 1439 C CA . ASP A 1 189 ? -13.684 0.262 18.834 1.00 66.81 189 ASP A CA 1
ATOM 1440 C C . ASP A 1 189 ? -12.300 -0.018 18.242 1.00 66.81 189 ASP A C 1
ATOM 1442 O O . ASP A 1 189 ? -11.801 0.705 17.375 1.00 66.81 189 ASP A O 1
ATOM 1446 N N . GLN A 1 190 ? -11.665 -1.102 18.697 1.00 67.12 190 GLN A N 1
ATOM 1447 C CA . GLN A 1 190 ? -10.403 -1.543 18.110 1.00 67.12 190 GLN A CA 1
ATOM 1448 C C . GLN A 1 190 ? -10.620 -1.946 16.645 1.00 67.12 190 GLN A C 1
ATOM 1450 O O . GLN A 1 190 ? -11.481 -2.780 16.362 1.00 67.12 190 GLN A O 1
ATOM 1455 N N . PRO A 1 191 ? -9.826 -1.403 15.709 1.00 69.75 191 PRO A N 1
ATOM 1456 C CA . PRO A 1 191 ? -9.800 -1.873 14.348 1.00 69.75 191 PRO A CA 1
ATOM 1457 C C . PRO A 1 191 ? -9.647 -3.368 14.193 1.00 69.75 191 PRO A C 1
ATOM 1459 O O . PRO A 1 191 ? -8.778 -3.990 14.799 1.00 69.75 191 PRO A O 1
ATOM 1462 N N . THR A 1 192 ? -10.470 -3.908 13.303 1.00 81.06 192 THR A N 1
ATOM 1463 C CA . THR A 1 192 ? -10.531 -5.339 13.027 1.00 81.06 192 THR A CA 1
ATOM 1464 C C . THR A 1 192 ? -10.033 -5.687 11.631 1.00 81.06 192 THR A C 1
ATOM 1466 O O . THR A 1 192 ? -9.890 -6.869 11.346 1.00 81.06 192 THR A O 1
ATOM 1469 N N . VAL A 1 193 ? -9.751 -4.712 10.757 1.00 89.31 193 VAL A N 1
ATOM 1470 C CA . VAL A 1 193 ? -9.323 -4.979 9.375 1.00 89.31 193 VAL A CA 1
ATOM 1471 C C . VAL A 1 193 ? -8.110 -4.133 8.990 1.00 89.31 193 VAL A C 1
ATOM 1473 O O . VAL A 1 193 ? -8.156 -2.902 9.002 1.00 89.31 193 VAL A O 1
ATOM 1476 N N . PHE A 1 194 ? -7.033 -4.807 8.588 1.00 91.12 194 PHE A N 1
ATOM 1477 C CA . PHE A 1 194 ? -5.799 -4.187 8.110 1.00 91.12 194 PHE A CA 1
ATOM 1478 C C . PHE A 1 194 ? -5.395 -4.751 6.756 1.00 91.12 194 PHE A C 1
ATOM 1480 O O . PHE A 1 194 ? -5.514 -5.950 6.502 1.00 91.12 194 PHE A O 1
ATOM 1487 N N . ALA A 1 195 ? -4.841 -3.894 5.907 1.00 92.69 195 ALA A N 1
ATOM 1488 C CA . ALA A 1 195 ? -4.117 -4.319 4.723 1.00 92.69 195 ALA A CA 1
ATOM 1489 C C . ALA A 1 195 ? -2.673 -4.653 5.104 1.00 92.69 195 ALA A C 1
ATOM 1491 O O . ALA A 1 195 ? -1.977 -3.818 5.686 1.00 92.69 195 ALA A O 1
ATOM 1492 N N . ILE A 1 196 ? -2.207 -5.843 4.725 1.00 91.62 196 ILE A N 1
ATOM 1493 C CA . ILE A 1 196 ? -0.804 -6.239 4.853 1.00 91.62 196 ILE A CA 1
ATOM 1494 C C . ILE A 1 196 ? -0.105 -5.874 3.547 1.00 91.62 196 ILE A C 1
ATOM 1496 O O . ILE A 1 196 ? -0.348 -6.477 2.495 1.00 91.62 196 ILE A O 1
ATOM 1500 N N . VAL A 1 197 ? 0.766 -4.873 3.604 1.00 92.38 197 VAL A N 1
ATOM 1501 C CA . VAL A 1 197 ? 1.431 -4.301 2.435 1.00 92.38 197 VAL A CA 1
ATOM 1502 C C . VAL A 1 197 ? 2.937 -4.490 2.553 1.00 92.38 197 VAL A C 1
ATOM 1504 O O . VAL A 1 197 ? 3.551 -4.121 3.546 1.00 92.38 197 VAL A O 1
ATOM 1507 N N . ASN A 1 198 ? 3.555 -5.026 1.508 1.00 91.25 198 ASN A N 1
ATOM 1508 C CA . ASN A 1 198 ? 5.000 -5.054 1.357 1.00 91.25 198 ASN A CA 1
ATOM 1509 C C . ASN A 1 198 ? 5.485 -3.785 0.664 1.00 91.25 198 ASN A C 1
ATOM 1511 O O . ASN A 1 198 ? 5.038 -3.467 -0.441 1.00 91.25 198 ASN A O 1
ATOM 1515 N N . ILE A 1 199 ? 6.431 -3.087 1.284 1.00 91.94 199 ILE A N 1
ATOM 1516 C CA . ILE A 1 199 ? 7.113 -1.950 0.672 1.00 91.94 199 ILE A CA 1
ATOM 1517 C C . ILE A 1 199 ? 8.483 -2.409 0.186 1.00 91.94 199 ILE A C 1
ATOM 1519 O O . ILE A 1 199 ? 9.363 -2.731 0.988 1.00 91.94 199 ILE A O 1
ATOM 1523 N N . GLY A 1 200 ? 8.661 -2.439 -1.135 1.00 89.94 200 GLY A N 1
ATOM 1524 C CA . GLY A 1 200 ? 9.926 -2.813 -1.761 1.00 89.94 200 GLY A CA 1
ATOM 1525 C C . GLY A 1 200 ? 10.965 -1.689 -1.725 1.00 89.94 200 GLY A C 1
ATOM 1526 O O . GLY A 1 200 ? 10.658 -0.516 -1.509 1.00 89.94 200 GLY A O 1
ATOM 1527 N N . ARG A 1 201 ? 12.221 -2.020 -2.045 1.00 88.50 201 ARG A N 1
ATOM 1528 C CA . ARG A 1 201 ? 13.315 -1.035 -2.170 1.00 88.50 201 ARG A CA 1
ATOM 1529 C C . ARG A 1 201 ? 13.061 0.008 -3.264 1.00 88.50 201 ARG A C 1
ATOM 1531 O O . ARG A 1 201 ? 13.618 1.107 -3.229 1.00 88.50 201 ARG A O 1
ATOM 1538 N N . ASP A 1 202 ? 12.241 -0.321 -4.252 1.00 89.75 202 ASP A N 1
ATOM 1539 C CA . ASP A 1 202 ? 11.770 0.592 -5.295 1.00 89.75 202 ASP A CA 1
ATOM 1540 C C . ASP A 1 202 ? 10.725 1.604 -4.789 1.00 89.75 202 ASP A C 1
ATOM 1542 O O . ASP A 1 202 ? 10.365 2.525 -5.524 1.00 89.75 202 ASP A O 1
ATOM 1546 N N . GLY A 1 203 ? 10.277 1.454 -3.538 1.00 91.38 203 GLY A N 1
ATOM 1547 C CA . GLY A 1 203 ? 9.190 2.209 -2.930 1.00 91.38 203 GLY A CA 1
ATOM 1548 C C . GLY A 1 203 ? 7.823 1.822 -3.475 1.00 91.38 203 GLY A C 1
ATOM 1549 O O . GLY A 1 203 ? 6.862 2.546 -3.248 1.00 91.38 203 GLY A O 1
ATOM 1550 N N . ARG A 1 204 ? 7.706 0.720 -4.222 1.00 92.88 204 ARG A N 1
ATOM 1551 C CA . ARG A 1 204 ? 6.401 0.228 -4.661 1.00 92.88 204 ARG A CA 1
ATOM 1552 C C . ARG A 1 204 ? 5.759 -0.573 -3.540 1.00 92.88 204 ARG A C 1
ATOM 1554 O O . ARG A 1 204 ? 6.414 -1.411 -2.917 1.00 92.88 204 ARG A O 1
ATOM 1561 N N . ALA A 1 205 ? 4.478 -0.312 -3.330 1.00 93.00 205 ALA A N 1
ATOM 1562 C CA . ALA A 1 205 ? 3.633 -1.078 -2.439 1.00 93.00 205 ALA A CA 1
ATOM 1563 C C . ALA A 1 205 ? 3.085 -2.309 -3.165 1.00 93.00 205 ALA A C 1
ATOM 1565 O O . ALA A 1 205 ? 2.658 -2.226 -4.317 1.00 93.00 205 ALA A O 1
ATOM 1566 N N . ARG A 1 206 ? 3.090 -3.455 -2.491 1.00 91.69 206 ARG A N 1
ATOM 1567 C CA . ARG A 1 206 ? 2.509 -4.702 -2.987 1.00 91.69 206 ARG A CA 1
ATOM 1568 C C . ARG A 1 206 ? 1.622 -5.278 -1.898 1.00 91.69 206 ARG A C 1
ATOM 1570 O O . ARG A 1 206 ? 2.100 -5.562 -0.805 1.00 91.69 206 ARG A O 1
ATOM 1577 N N . LEU A 1 207 ? 0.335 -5.432 -2.180 1.00 92.00 207 LEU A N 1
ATOM 1578 C CA . LEU A 1 207 ? -0.587 -6.067 -1.244 1.00 92.00 207 LEU A CA 1
ATOM 1579 C C . LEU A 1 207 ? -0.215 -7.551 -1.108 1.00 92.00 207 LEU A C 1
ATOM 1581 O O . LEU A 1 207 ? -0.059 -8.226 -2.126 1.00 92.00 207 LEU A O 1
ATOM 1585 N N . LYS A 1 208 ? -0.051 -8.043 0.122 1.00 90.00 208 LYS A N 1
ATOM 1586 C CA . LYS A 1 208 ? 0.164 -9.471 0.420 1.00 90.00 208 LYS A CA 1
ATOM 1587 C C . LYS A 1 208 ? -1.137 -10.159 0.827 1.00 90.00 208 LYS A C 1
ATOM 1589 O O . LYS A 1 208 ? -1.409 -11.279 0.402 1.00 90.00 208 LYS A O 1
ATOM 1594 N N . GLY A 1 209 ? -1.946 -9.467 1.619 1.00 91.69 209 GLY A N 1
ATOM 1595 C CA . GLY A 1 209 ? -3.151 -10.021 2.212 1.00 91.69 209 GLY A CA 1
ATOM 1596 C C . GLY A 1 209 ? -3.886 -9.004 3.068 1.00 91.69 209 GLY A C 1
ATOM 1597 O O . GLY A 1 209 ? -3.523 -7.825 3.099 1.00 91.69 209 GLY A O 1
ATOM 1598 N N . LEU A 1 210 ? -4.898 -9.488 3.774 1.00 92.44 210 LEU A N 1
ATOM 1599 C CA . LEU A 1 210 ? -5.633 -8.753 4.791 1.00 92.44 210 LEU A CA 1
ATOM 1600 C C . LEU A 1 210 ? -5.476 -9.452 6.140 1.00 92.44 210 LEU A C 1
ATOM 1602 O O . LEU A 1 210 ? -5.536 -10.674 6.202 1.00 92.44 210 LEU A O 1
ATOM 1606 N N . ASN A 1 211 ? -5.318 -8.686 7.213 1.00 90.81 211 ASN A N 1
ATOM 1607 C CA . ASN A 1 211 ? -5.476 -9.173 8.578 1.00 90.81 211 ASN A CA 1
ATOM 1608 C C . ASN A 1 211 ? -6.889 -8.799 9.041 1.00 90.81 211 ASN A C 1
ATOM 1610 O O . ASN A 1 211 ? -7.204 -7.617 9.179 1.00 90.81 211 ASN A O 1
ATOM 1614 N N . VAL A 1 212 ? -7.750 -9.798 9.212 1.00 90.19 212 VAL A N 1
ATOM 1615 C CA . VAL A 1 212 ? -9.158 -9.646 9.583 1.00 90.19 212 VAL A CA 1
ATOM 1616 C C . VAL A 1 212 ? -9.353 -10.284 10.952 1.00 90.19 212 VAL A C 1
ATOM 1618 O O . VAL A 1 212 ? -9.491 -11.496 11.071 1.00 90.19 212 VAL A O 1
ATOM 1621 N N . ASN A 1 213 ? -9.364 -9.462 11.997 1.00 87.75 213 ASN A N 1
ATOM 1622 C CA . ASN A 1 213 ? -9.518 -9.872 13.391 1.00 87.75 213 ASN A CA 1
ATOM 1623 C C . ASN A 1 213 ? -8.457 -10.901 13.837 1.00 87.75 213 ASN A C 1
ATOM 1625 O O . ASN A 1 213 ? -8.770 -11.890 14.498 1.00 87.75 213 ASN A O 1
ATOM 1629 N N . GLY A 1 214 ? -7.202 -10.699 13.422 1.00 86.75 214 GLY A N 1
ATOM 1630 C CA . GLY A 1 214 ? -6.087 -11.610 13.695 1.00 86.75 214 GLY A CA 1
ATOM 1631 C C . GLY A 1 214 ? -5.967 -12.780 12.712 1.00 86.75 214 GLY A C 1
ATOM 1632 O O . GLY A 1 214 ? -4.965 -13.492 12.745 1.00 86.75 214 GLY A O 1
ATOM 1633 N N . GLU A 1 215 ? -6.948 -12.985 11.828 1.00 90.38 215 GLU A N 1
ATOM 1634 C CA . GLU A 1 215 ? -6.880 -13.976 10.752 1.00 90.38 215 GLU A CA 1
ATOM 1635 C C . GLU A 1 215 ? -6.222 -13.360 9.512 1.00 90.38 215 GLU A C 1
ATOM 1637 O O . GLU A 1 215 ? -6.726 -12.388 8.946 1.00 90.38 215 GLU A O 1
ATOM 1642 N N . I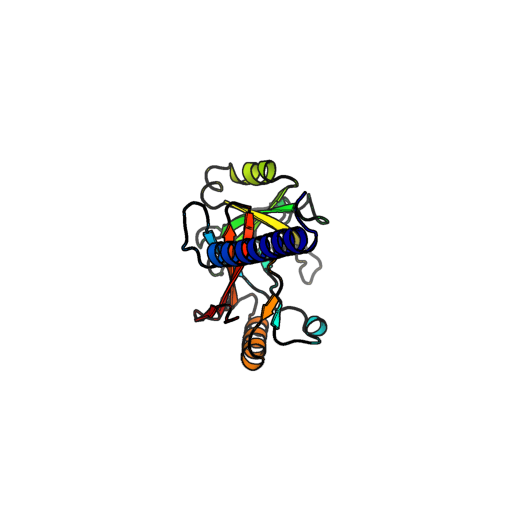LE A 1 216 ? -5.110 -13.938 9.058 1.00 90.44 216 ILE A N 1
ATOM 1643 C CA . ILE A 1 216 ? -4.456 -13.515 7.817 1.00 90.44 216 ILE A CA 1
ATOM 1644 C C . ILE A 1 216 ? -5.127 -14.214 6.634 1.00 90.44 216 ILE A C 1
ATOM 1646 O O . ILE A 1 216 ? -5.076 -15.435 6.502 1.00 90.44 216 ILE A O 1
ATOM 1650 N N . ILE A 1 217 ? -5.717 -13.417 5.750 1.00 90.94 217 ILE A N 1
ATOM 1651 C CA . ILE A 1 217 ? -6.267 -13.845 4.468 1.00 90.94 217 ILE A CA 1
ATOM 1652 C C . ILE A 1 217 ? -5.277 -13.426 3.384 1.00 90.94 217 ILE A C 1
ATOM 1654 O O . ILE A 1 217 ? -5.132 -12.242 3.075 1.00 90.94 217 ILE A O 1
ATOM 1658 N N . GLU A 1 218 ? -4.569 -14.392 2.809 1.00 89.62 218 GLU A N 1
ATOM 1659 C CA . GLU A 1 218 ? -3.599 -14.141 1.741 1.00 89.62 218 GLU A CA 1
ATOM 1660 C C . GLU A 1 218 ? -4.270 -14.023 0.365 1.00 89.62 218 GLU A C 1
ATOM 1662 O O . GLU A 1 218 ? -5.370 -14.528 0.128 1.00 89.62 218 GLU A O 1
ATOM 1667 N N . LEU A 1 219 ? -3.588 -13.358 -0.571 1.00 79.44 219 LEU A N 1
ATOM 1668 C CA . LEU A 1 219 ? -3.980 -13.335 -1.980 1.00 79.44 219 LEU A CA 1
ATOM 1669 C C . LEU A 1 219 ? -3.870 -14.743 -2.591 1.00 79.44 219 LEU A C 1
ATOM 1671 O O . LEU A 1 219 ? -2.796 -15.133 -3.050 1.00 79.44 219 LEU A O 1
ATOM 1675 N N . ASN A 1 220 ? -4.981 -15.474 -2.664 1.00 67.56 220 ASN A N 1
ATOM 1676 C CA . ASN A 1 220 ? -5.021 -16.769 -3.336 1.00 67.56 220 ASN A CA 1
ATOM 1677 C C . ASN A 1 220 ? -5.427 -16.595 -4.810 1.00 67.56 220 ASN A C 1
ATOM 1679 O O . ASN A 1 220 ? -6.604 -16.445 -5.133 1.00 67.56 220 ASN A O 1
ATOM 1683 N N . TRP A 1 221 ? -4.441 -16.532 -5.704 1.00 58.16 221 TRP A N 1
ATOM 1684 C CA . TRP A 1 221 ? -4.633 -16.507 -7.165 1.00 58.16 221 TRP A CA 1
ATOM 1685 C C . TRP A 1 221 ? -3.966 -17.706 -7.854 1.00 58.16 221 TRP A C 1
ATOM 1687 O O . TRP A 1 221 ? -3.726 -17.664 -9.062 1.00 58.16 221 TRP A O 1
ATOM 1697 N N . LEU A 1 222 ? -3.675 -18.759 -7.082 1.00 41.25 222 LEU A N 1
ATOM 1698 C CA . LEU A 1 222 ? -3.254 -20.071 -7.571 1.00 41.25 222 LEU A CA 1
ATOM 1699 C C . LEU A 1 222 ? -4.406 -21.074 -7.479 1.00 41.25 222 LEU A C 1
ATOM 1701 O O . LEU A 1 222 ? -5.138 -21.046 -6.466 1.00 41.25 222 LEU A O 1
#

InterPro domains:
  IPR025833 GDYXXLXY protein [PF14345] (39-210)

Secondary structure (DSSP, 8-state):
---HHHHHHHHHHHHHHHHHHHHHHHHHHHHPPPBTTBEEEEEEB----GGGG-S-SEEE--EEEEE--STT--TTGGGTT--SS-EEEEEEEE-TTSTT-SS---EEEEEEEESSHHHHHHHHTSTTTTTT-EEEEEEEEEEEEE-TTSPEEEEEEEEEEETTBSEEE--HHHHHHHHHHHHH--TTSPP-EEEEEEE-TT--EEEEEEEETTEEEE----

Sequence (222 aa):
MLNAPLRIMIVAALCMLGLIAIVVREGYERSRPQTETSRDIEMLMQAVDPRALLSGHYVIINLQTRINPPGDAPPCAAFTALADNESWVVLTYYGPDLFMAPRGPLTYAPIGVANTRAEAQAITNDPERARRGLVVRGSAFCSELTGEDGEPLRVATAQTQLTGVQRFYVPQAQAERIDALMRAQSSEDQPTVFAIVNIGRDGRARLKGLNVNGEIIELNWL

pLDDT: mean 81.7, std 13.21, range [39.88, 98.38]

Foldseek 3Di:
DDDPVVVVVVVVVVVVVVVVCVVVVVVCLLVDDDDPFKDKFWFFAAADDCVVVPDDQKAWGWGKDKFQDPDDDQRCPQEPPDADDWWKWKWFWDDPPRPGQPDEPTHIDTRHTGRDQVVSQVVCPPPVSVVGIAIAIWGKDKAFDADPVRHTDSMIMIITGAVARTIAGDGNVVSVVQNVLNVVDDPPDYGQKIFTWMQGNVRHIDTQAMRGNNDTGGRPPD

Organism: NCBI:txid2686094

Radius of gyration: 20.46 Å; chains: 1; bounding box: 44×44×66 Å